Protein 7NEA (pdb70)

CATH classification: 3.30.470.10 (+1 more: 3.20.10.10)

InterPro domains:
  IPR001544 Aminotransferase class IV [PF01063] (37-269)
  IPR005785 Branched-chain amino acid aminotransferase I [TIGR01122] (11-308)
  IPR036038 Aminotransferase-like, PLP-dependent enzymes [SSF56752] (7-305)
  IPR043131 Branched-chain-amino-acid aminotransferase-like, N-terminal [G3DSA:3.30.470.10] (1-132)
  IPR043132 Branched-chain-amino-acid aminotransferase-like, C-terminal [G3DSA:3.20.10.10] (133-297)
  IPR050571 Class-IV Pyridoxal-Phosphate-Dependent Aminotransferase [PTHR42743] (13-294)

Foldseek 3Di:
DFQQWKFKQLDIDGPVPPDDDPVPCVLQQQLKFKFKWKWAAQLVQLKTWIFQLLVRLVLLVVLCVVSVADDRDDSVSSSVSVLVSVQVSLDRHM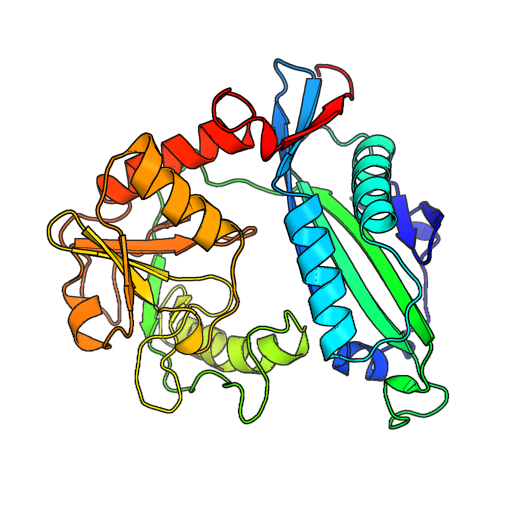KIKMKMKTWADPDSPDRNNRTHIIIMIDMDHDDDCLVPFDAWAEEEFPQAQDPPVGDQQQNRGPVSLVSLCNFCVVQVVVPTRFYWHQHPVQWTEATSAFWKWFADPQAIEGAACNSRHHPAPFVVVLVCCCCPVVVHHYYHHTHHVVVRLATLWMWTDHNRRHTHTHQGYPPRGNNQGGVHPSSNVSSVVSVCLNSVNDVVNCVRIDIRRHHND

Organism: Thermobaculum terrenum (strain ATCC BAA-798 / CCMEE 7001 / YNP1) (NCBI:txid525904)

Solvent-accessible surface area: 14382 Å² total; per-residue (Å²): 148,87,18,115,69,17,10,57,45,82,160,58,15,54,51,120,110,30,106,82,116,142,98,58,71,176,135,4,45,92,7,0,0,15,0,30,0,2,0,6,26,11,77,94,103,3,51,0,16,0,9,28,5,91,32,1,2,93,26,1,62,91,1,19,131,82,30,179,14,44,138,83,9,72,21,109,46,5,18,89,3,0,31,44,0,3,116,36,14,62,94,76,12,26,6,52,0,37,0,22,0,9,0,39,28,122,63,38,162,32,104,34,46,118,27,83,6,29,1,54,0,56,4,91,78,18,133,33,101,3,152,75,76,32,39,40,73,0,8,13,7,91,121,70,14,17,27,116,222,104,72,39,3,96,21,25,7,61,40,7,69,139,17,3,88,54,0,45,58,31,1,74,148,85,55,43,84,19,0,0,0,27,16,64,135,35,72,0,0,7,1,22,46,13,3,0,0,6,2,86,148,43,15,0,14,0,1,38,49,134,6,13,4,23,68,11,14,3,6,50,0,2,10,72,1,0,112,101,43,45,64,35,119,12,53,70,74,80,1,66,90,92,64,3,28,95,2,8,2,2,0,10,0,9,22,136,20,11,4,9,2,0,14,6,0,32,138,83,129,1,133,102,34,29,18,1,78,26,0,97,88,2,11,45,26,3,38,54,1,0,29,31,123,18,155,127,26,146,142,44,24,38,76,2,51,23,46,68,99

Secondary structure (DSSP, 8-state):
---SEEEETTEEEEGGG----TTSSTTGGGG-EE--EEEEEETTTTEEEEETHHHHHHHHHHHHHHHTPPS---HHHHHHHHHHHHHHHT--S-EEEEEEEEEE-SSTT--GGGSEEEEEEEEEE----TT----EEEEE-SSPPP-TTTS-TTS-BTTHHHHHHHHHHHHHHTT-SEEEEE-TTSBEEEESSSEEEEEETTEEEEE-GGGT----HHHHHHHHHHHHTT---EEEE--BHHHHHT-SEEEEEETTTEEEEEEEETTEEPTT-TT-HHHHHHHHHHHHHHTT--GGGGGGEEEEE----

Radius of gyration: 19.79 Å; Cα contacts (8 Å, |Δi|>4): 677; chains: 1; bounding box: 51×44×47 Å

B-factor: mean 33.73, std 10.08, range [12.3, 87.57]

Sequence (309 aa):
ENPKYLWWNHRIIPWEEATVHLTDYYWWASVTAVFEVISGYWNNAEGEMYIFRLEDHARRLEQSMQLIRMPKEFTVDEICQATIDLVRANDYRGDVFIMPLAYAVGNKAFSVVGDRTTEMFIYSRPAVSRLEEDFSLHACYSSWTRINERVLPPRIKALANYRNSQLASSEAAMNGYDTALFLNPEGKVAEGTGSCCVFFVRKGKLITPDITSGILESITRDTVIHLAREVLGLEVEERVVDRTETYLADEAFLCGTHAEITPIASIDRHEMKHGAPGPITRQLRDIYREVVYGRDFRYRNWLTPVGMGVR

Nearest PDB structures (foldseek):
  7nea-assembly1_A  TM=1.003E+00  e=5.645E-73  Thermobaculum terrenum ATCC BAA-798
  7neb-assembly1_A  TM=1.000E+00  e=7.219E-67  Thermobaculum terrenum ATCC BAA-798
  6gkr-assembly1_A  TM=9.939E-01  e=2.024E-65  Thermobaculum terrenum ATCC BAA-798
  6h65-assembly2_B  TM=9.307E-01  e=2.783E-39  Haliangium ochraceum DSM 14365
  7z79-assembly1_D  TM=8.837E-01  e=1.628E-23  Variovorax paradoxus B4

Structure (mmCIF, N/CA/C/O backbone):
data_7NEA
#
_entry.id   7NEA
#
_cell.length_a   146.497
_cell.length_b   146.497
_cell.length_c   143.776
_cell.angle_alpha   90.000
_cell.angle_beta   90.000
_cell.angle_gamma   120.000
#
_symmetry.space_group_name_H-M   'H 3 2'
#
loop_
_entity.id
_entity.type
_entity.pdbx_description
1 polymer 'Branched-chain-amino-acid aminotransferase'
2 non-polymer "PYRIDOXAL-5'-PHOSPHATE"
3 non-polymer 'CHLORIDE ION'
4 non-polymer GLYCEROL
5 non-polymer 'SODIUM ION'
6 water water
#
loop_
_atom_site.group_PDB
_atom_site.id
_atom_site.type_symbol
_atom_site.label_atom_id
_atom_site.label_alt_id
_atom_site.label_comp_id
_atom_site.label_asym_id
_atom_site.label_entity_id
_atom_site.label_seq_id
_atom_site.pdbx_PDB_ins_code
_atom_site.Cartn_x
_atom_site.Cartn_y
_atom_site.Cartn_z
_atom_site.occupancy
_atom_site.B_iso_or_equiv
_atom_site.auth_seq_id
_atom_site.auth_comp_id
_atom_site.auth_asym_id
_atom_site.auth_atom_id
_atom_site.pdbx_PDB_model_num
ATOM 1 N N . GLU A 1 5 ? 12.276 48.107 13.216 1.00 58.62 6 GLU A N 1
ATOM 2 C CA . GLU A 1 5 ? 12.411 47.462 11.864 1.00 61.08 6 GLU A CA 1
ATOM 3 C C . GLU A 1 5 ? 13.182 46.136 12.014 1.00 54.07 6 GLU A C 1
ATOM 4 O O . GLU A 1 5 ? 12.645 45.147 12.510 1.00 62.85 6 GLU A O 1
ATOM 6 N N . ASN A 1 6 ? 14.447 46.114 11.663 1.00 41.91 7 ASN A N 1
ATOM 7 C CA . ASN A 1 6 ? 15.227 44.867 11.769 1.00 38.86 7 ASN A CA 1
ATOM 8 C C . ASN A 1 6 ? 15.748 44.756 13.201 1.00 33.83 7 ASN A C 1
ATOM 9 O O . ASN A 1 6 ? 15.983 45.745 13.847 1.00 29.27 7 ASN A O 1
ATOM 14 N N . PRO A 1 7 ? 15.970 43.546 13.701 1.00 29.95 8 PRO A N 1
ATOM 15 C CA . PRO A 1 7 ? 16.760 43.377 14.921 1.00 29.85 8 PRO A CA 1
ATOM 16 C C . PRO A 1 7 ? 18.130 44.036 14.789 1.00 28.58 8 PRO A C 1
ATOM 17 O O . PRO A 1 7 ? 18.627 44.178 13.656 1.00 27.62 8 PRO A O 1
ATOM 21 N N . LYS A 1 8 ? 18.777 44.337 15.925 1.00 28.30 9 LYS A N 1
ATOM 22 C CA . LYS A 1 8 ? 20.142 44.901 15.923 1.00 27.97 9 LYS A CA 1
ATOM 23 C C . LYS A 1 8 ? 21.134 43.916 15.326 1.00 24.22 9 LYS A C 1
ATOM 24 O O . LYS A 1 8 ? 22.055 44.329 14.642 1.00 22.53 9 LYS A O 1
ATOM 30 N N . TYR A 1 9 ? 21.046 42.657 15.690 1.00 25.28 10 TYR A N 1
ATOM 31 C CA . TYR A 1 9 ? 22.117 41.692 15.403 1.00 24.97 10 TYR A CA 1
ATOM 32 C C . TYR A 1 9 ? 21.499 40.392 14.875 1.00 24.86 10 TYR A C 1
ATOM 33 O O . TYR A 1 9 ? 20.305 40.183 15.012 1.00 23.32 10 TYR A O 1
ATOM 42 N N . LEU A 1 10 ? 22.387 39.525 14.398 1.00 22.88 11 LEU A N 1
ATOM 43 C CA . LEU A 1 10 ? 22.092 38.096 14.255 1.00 23.33 11 LEU A CA 1
ATOM 44 C C . LEU A 1 10 ? 23.392 37.349 14.468 1.00 21.47 11 LEU A C 1
ATOM 45 O O . LEU A 1 10 ? 24.463 37.993 14.551 1.00 21.86 11 LEU A O 1
ATOM 50 N N . TRP A 1 11 ? 23.275 36.037 14.618 1.00 20.72 12 TRP A N 1
ATOM 51 C CA . TRP A 1 11 ? 24.424 35.121 14.773 1.00 21.99 12 TRP A CA 1
ATOM 52 C C . TRP A 1 11 ? 24.593 34.366 13.472 1.00 20.91 12 TRP A C 1
ATOM 53 O O . TRP A 1 11 ? 23.602 33.888 12.926 1.00 23.50 12 TRP A O 1
ATOM 64 N N . TRP A 1 12 ? 25.826 34.209 13.064 1.00 21.82 13 TRP A N 1
ATOM 65 C CA . TRP A 1 12 ? 26.163 33.547 11.807 1.00 22.62 13 TRP A CA 1
ATOM 66 C C . TRP A 1 12 ? 27.513 32.895 11.956 1.00 22.37 13 TRP A C 1
ATOM 67 O O . TRP A 1 12 ? 28.513 33.601 12.209 1.00 23.20 13 TRP A O 1
ATOM 78 N N . ASN A 1 13 ? 27.510 31.597 11.770 1.00 23.11 14 ASN A N 1
ATOM 79 C CA . ASN A 1 13 ? 28.785 30.833 11.689 1.00 24.88 14 ASN A CA 1
ATOM 80 C C . ASN A 1 13 ? 29.715 31.243 12.821 1.00 25.35 14 ASN A C 1
ATOM 81 O O . ASN A 1 13 ? 30.848 31.587 12.556 1.00 24.58 14 ASN A O 1
ATOM 86 N N . HIS A 1 14 ? 29.239 31.131 14.052 1.00 25.10 15 HIS A N 1
ATOM 87 C CA . HIS A 1 14 ? 30.027 31.236 15.294 1.00 25.94 15 HIS A CA 1
ATOM 88 C C . HIS A 1 14 ? 30.182 32.697 15.752 1.00 26.87 15 HIS A C 1
ATOM 89 O O . HIS A 1 14 ? 30.923 32.873 16.650 1.00 27.18 15 HIS A O 1
ATOM 96 N N . ARG A 1 15 ? 29.545 33.686 15.155 1.00 25.59 16 ARG A N 1
ATOM 97 C CA . ARG A 1 15 ? 29.806 35.109 15.476 1.00 28.96 16 ARG A CA 1
ATOM 98 C C . ARG A 1 15 ? 28.498 35.872 15.506 1.00 26.27 16 ARG A C 1
ATOM 99 O O . ARG A 1 15 ? 27.682 35.712 14.573 1.00 24.96 16 ARG A O 1
ATOM 107 N N . ILE A 1 16 ? 28.425 36.860 16.392 1.00 25.33 17 ILE A N 1
ATOM 108 C CA . ILE A 1 16 ? 27.321 37.857 16.327 1.00 25.41 17 ILE A CA 1
ATOM 109 C C . ILE A 1 16 ? 27.793 39.047 15.503 1.00 26.21 17 ILE A C 1
ATOM 110 O O . ILE A 1 16 ? 28.893 39.538 15.765 1.00 26.33 17 ILE A O 1
ATOM 115 N N . ILE A 1 17 ? 26.968 39.477 14.553 1.00 25.03 18 ILE A N 1
ATOM 116 C CA . ILE A 1 17 ? 27.265 40.646 13.677 1.00 25.83 18 ILE A CA 1
ATOM 117 C C . ILE A 1 17 ? 26.056 41.551 13.608 1.00 22.80 18 ILE A C 1
ATOM 118 O O . ILE A 1 17 ? 24.960 41.121 13.769 1.00 24.96 18 ILE A O 1
ATOM 123 N N . PRO A 1 18 ? 26.244 42.839 13.310 1.00 23.81 19 PRO A N 1
ATOM 124 C CA . PRO A 1 18 ? 25.140 43.728 13.039 1.00 25.26 19 PRO A CA 1
ATOM 125 C C . PRO A 1 18 ? 24.330 43.237 11.826 1.00 25.45 19 PRO A C 1
ATOM 126 O O . PRO A 1 18 ? 24.873 42.664 10.920 1.00 24.68 19 PRO A O 1
ATOM 130 N N . TRP A 1 19 ? 23.037 43.365 11.942 1.00 25.97 20 TRP A N 1
ATOM 131 C CA . TRP A 1 19 ? 22.086 42.836 10.959 1.00 27.16 20 TRP A CA 1
ATOM 132 C C . TRP A 1 19 ? 22.540 43.188 9.544 1.00 28.45 20 TRP A C 1
ATOM 133 O O . TRP A 1 19 ? 22.525 42.324 8.710 1.00 27.96 20 TRP A O 1
ATOM 144 N N . GLU A 1 20 ? 22.835 44.464 9.292 1.00 28.12 21 GLU A N 1
ATOM 145 C CA . GLU A 1 20 ? 23.062 45.024 7.941 1.00 30.28 21 GLU A CA 1
ATOM 146 C C . GLU A 1 20 ? 24.395 44.489 7.438 1.00 31.00 21 GLU A C 1
ATOM 147 O O . GLU A 1 20 ? 24.559 44.467 6.241 1.00 31.24 21 GLU A O 1
ATOM 158 N N . GLU A 1 21 ? 25.176 43.769 8.243 1.00 27.02 22 GLU A N 1
ATOM 159 C CA . GLU A 1 21 ? 26.405 43.173 7.696 1.00 30.48 22 GLU A CA 1
ATOM 160 C C . GLU A 1 21 ? 26.146 41.777 7.102 1.00 30.35 22 GLU A C 1
ATOM 161 O O . GLU A 1 21 ? 27.068 41.200 6.536 1.00 30.15 22 GLU A O 1
ATOM 167 N N . ALA A 1 22 ? 24.996 41.172 7.326 1.00 26.98 23 ALA A N 1
ATOM 168 C CA . ALA A 1 22 ? 24.806 39.779 6.877 1.00 26.22 23 ALA A CA 1
ATOM 169 C C . ALA A 1 22 ? 24.248 39.800 5.432 1.00 26.68 23 ALA A C 1
ATOM 170 O O . ALA A 1 22 ? 23.127 39.429 5.263 1.00 28.44 23 ALA A O 1
ATOM 172 N N . THR A 1 23 ? 24.943 40.408 4.487 1.00 27.40 24 THR A N 1
ATOM 173 C CA . THR A 1 23 ? 24.490 40.506 3.078 1.00 28.46 24 THR A CA 1
ATOM 174 C C . THR A 1 23 ? 25.135 39.401 2.245 1.00 29.43 24 THR A C 1
ATOM 175 O O . THR A 1 23 ? 26.226 38.912 2.583 1.00 30.57 24 THR A O 1
ATOM 179 N N . VAL A 1 24 ? 24.365 38.796 1.340 1.00 25.59 25 VAL A N 1
ATOM 180 C CA . VAL A 1 24 ? 24.843 37.655 0.519 1.00 24.92 25 VAL A CA 1
ATOM 181 C C . VAL A 1 24 ? 24.391 37.913 -0.921 1.00 24.66 25 VAL A C 1
ATOM 182 O O . VAL A 1 24 ? 23.650 38.880 -1.162 1.00 22.38 25 VAL A O 1
ATOM 186 N N . HIS A 1 25 ? 24.895 37.121 -1.851 1.00 23.62 26 HIS A N 1
ATOM 187 C CA . HIS A 1 25 ? 24.472 37.208 -3.258 1.00 23.38 26 HIS A CA 1
ATOM 188 C C . HIS A 1 25 ? 23.103 36.561 -3.357 1.00 22.91 26 HIS A C 1
ATOM 189 O O . HIS A 1 25 ? 22.887 35.495 -2.744 1.00 23.26 26 HIS A O 1
ATOM 196 N N . LEU A 1 26 ? 22.244 37.085 -4.242 1.00 23.06 27 LEU A N 1
ATOM 197 C CA . LEU A 1 26 ? 20.948 36.458 -4.611 1.00 22.59 27 LEU A CA 1
ATOM 198 C C . LEU A 1 26 ? 21.122 34.975 -4.942 1.00 22.55 27 LEU A C 1
ATOM 199 O O . LEU A 1 26 ? 20.267 34.198 -4.546 1.00 22.62 27 LEU A O 1
ATOM 204 N N . THR A 1 27 ? 22.188 34.578 -5.601 1.00 23.03 28 THR A N 1
ATOM 205 C CA . THR A 1 27 ? 22.361 33.204 -6.106 1.00 24.65 28 THR A CA 1
ATOM 206 C C . THR A 1 27 ? 22.952 32.277 -5.031 1.00 25.35 28 THR A C 1
ATOM 207 O O . THR A 1 27 ? 22.934 31.095 -5.245 1.00 25.57 28 THR A O 1
ATOM 211 N N . ASP A 1 28 ? 23.315 32.792 -3.887 1.00 25.77 29 ASP A N 1
ATOM 212 C CA . ASP A 1 28 ? 23.995 31.975 -2.851 1.00 25.59 29 ASP A CA 1
ATOM 213 C C A ASP A 1 28 ? 22.851 31.133 -2.184 0.50 23.40 29 ASP A C 1
ATOM 214 C C B ASP A 1 28 ? 23.363 30.680 -2.388 0.50 27.88 29 ASP A C 1
ATOM 215 O O A ASP A 1 28 ? 21.733 31.757 -1.872 0.50 19.52 29 ASP A O 1
ATOM 216 O O B ASP A 1 28 ? 24.139 29.688 -2.443 0.50 31.22 29 ASP A O 1
ATOM 221 N N A TYR A 1 29 ? 23.036 29.817 -1.998 0.50 22.63 30 TYR A N 1
ATOM 222 N N B TYR A 1 29 ? 22.175 30.641 -1.844 0.50 26.62 30 TYR A N 1
ATOM 223 C CA A TYR A 1 29 ? 22.389 28.936 -0.995 0.50 23.59 30 TYR A CA 1
ATOM 224 C CA B TYR A 1 29 ? 21.926 29.559 -0.874 0.50 27.65 30 TYR A CA 1
ATOM 225 C C A TYR A 1 29 ? 21.064 28.306 -1.460 0.50 25.38 30 TYR A C 1
ATOM 226 C C B TYR A 1 29 ? 20.740 28.730 -1.313 0.50 26.77 30 TYR A C 1
ATOM 227 O O A TYR A 1 29 ? 20.572 27.401 -0.735 0.50 24.24 30 TYR A O 1
ATOM 228 O O B TYR A 1 29 ? 20.063 28.175 -0.418 0.50 24.41 30 TYR A O 1
ATOM 245 N N . TRP A 1 30 ? 20.510 28.674 -2.641 1.00 26.24 31 TRP A N 1
ATOM 246 C CA . TRP A 1 30 ? 19.289 27.998 -3.152 1.00 25.93 31 TRP A CA 1
ATOM 247 C C . TRP A 1 30 ? 19.470 26.480 -3.119 1.00 26.93 31 TRP A C 1
ATOM 248 O O . TRP A 1 30 ? 18.568 25.843 -2.556 1.00 27.70 31 TRP A O 1
ATOM 259 N N . TRP A 1 31 ? 20.569 25.922 -3.613 1.00 27.56 32 TRP A N 1
ATOM 260 C CA . TRP A 1 31 ? 20.816 24.465 -3.534 1.00 30.52 32 TRP A CA 1
ATOM 261 C C . TRP A 1 31 ? 20.994 24.090 -2.060 1.00 29.38 32 TRP A C 1
ATOM 262 O O . TRP A 1 31 ? 20.473 23.068 -1.704 1.00 27.20 32 TRP A O 1
ATOM 273 N N . ALA A 1 32 ? 21.641 24.915 -1.236 1.00 25.79 33 ALA A N 1
ATOM 274 C CA . ALA A 1 32 ? 21.828 24.593 0.207 1.00 28.00 33 ALA A CA 1
ATOM 275 C C . ALA A 1 32 ? 20.480 24.491 0.921 1.00 27.62 33 ALA A C 1
ATOM 276 O O . ALA A 1 32 ? 20.354 23.749 1.961 1.00 26.74 33 ALA A O 1
ATOM 278 N N . SER A 1 33 ? 19.476 25.239 0.466 1.00 24.59 34 SER A N 1
ATOM 279 C CA . SER A 1 33 ? 18.170 25.229 1.133 1.00 23.84 34 SER A CA 1
ATOM 280 C C . SER A 1 33 ? 17.534 23.840 1.058 1.00 22.67 34 SER A C 1
ATOM 281 O O . SER A 1 33 ? 16.704 23.599 1.902 1.00 23.65 34 SER A O 1
ATOM 284 N N . VAL A 1 34 ? 17.812 23.033 0.055 1.00 22.87 35 VAL A N 1
ATOM 285 C CA . VAL A 1 34 ? 17.266 21.643 -0.023 1.00 24.61 35 VAL A CA 1
ATOM 286 C C . VAL A 1 34 ? 17.683 20.852 1.253 1.00 26.13 35 VAL A C 1
ATOM 287 O O . VAL A 1 34 ? 16.920 20.020 1.670 1.00 30.48 35 VAL A O 1
ATOM 291 N N . THR A 1 35 ? 18.848 21.152 1.844 1.00 25.33 36 THR A N 1
ATOM 292 C CA . THR A 1 35 ? 19.454 20.445 3.006 1.00 26.78 36 THR A CA 1
ATOM 293 C C . THR A 1 35 ? 18.930 21.032 4.297 1.00 26.07 36 THR A C 1
ATOM 294 O O . THR A 1 35 ? 19.199 20.414 5.351 1.00 26.49 36 THR A O 1
ATOM 298 N N . ALA A 1 36 ? 18.319 22.216 4.256 1.00 23.09 37 ALA A N 1
ATOM 299 C CA . ALA A 1 36 ? 18.257 23.085 5.458 1.00 22.49 37 ALA A CA 1
ATOM 300 C C . ALA A 1 36 ? 17.308 22.490 6.486 1.00 22.57 37 ALA A C 1
ATOM 301 O O . ALA A 1 36 ? 16.219 21.997 6.115 1.00 22.37 37 ALA A O 1
ATOM 303 N N . VAL A 1 37 ? 17.660 22.614 7.758 1.00 22.58 38 VAL A N 1
ATOM 304 C CA . VAL A 1 37 ? 16.823 22.244 8.904 1.00 20.80 38 VAL A CA 1
ATOM 305 C C . VAL A 1 37 ? 16.781 23.412 9.871 1.00 22.06 38 VAL A C 1
ATOM 306 O O . VAL A 1 37 ? 17.718 24.300 9.860 1.00 21.81 38 VAL A O 1
ATOM 310 N N . PHE A 1 38 ? 15.764 23.486 10.717 1.00 20.22 39 PHE A N 1
ATOM 311 C CA . PHE A 1 38 ? 15.575 24.700 11.534 1.00 21.82 39 PHE A CA 1
ATOM 312 C C . PHE A 1 38 ? 14.903 24.296 12.844 1.00 21.99 39 PHE A C 1
ATOM 313 O O . PHE A 1 38 ? 14.377 23.194 12.968 1.00 23.13 39 PHE A O 1
ATOM 321 N N . GLU A 1 39 ? 14.839 25.234 13.781 1.00 22.47 40 GLU A N 1
ATOM 322 C CA . GLU A 1 39 ? 14.053 25.179 15.003 1.00 23.16 40 GLU A CA 1
ATOM 323 C C . GLU A 1 39 ? 13.308 26.498 15.078 1.00 24.12 40 GLU A C 1
ATOM 324 O O . GLU A 1 39 ? 13.793 27.533 14.577 1.00 24.20 40 GLU A O 1
ATOM 330 N N . VAL A 1 40 ? 12.212 26.491 15.797 1.00 22.78 41 VAL A N 1
ATOM 331 C CA . VAL A 1 40 ? 11.540 27.738 16.240 1.00 24.68 41 VAL A CA 1
ATOM 332 C C . VAL A 1 40 ? 11.501 27.651 17.774 1.00 23.30 41 VAL A C 1
ATOM 333 O O . VAL A 1 40 ? 11.013 26.610 18.349 1.00 24.11 41 VAL A O 1
ATOM 337 N N . ILE A 1 41 ? 12.083 28.632 18.416 1.00 23.00 42 ILE A N 1
ATOM 338 C CA . ILE A 1 41 ? 12.251 28.645 19.900 1.00 22.95 42 ILE A CA 1
ATOM 339 C C . ILE A 1 41 ? 11.576 29.916 20.374 1.00 24.18 42 ILE A C 1
ATOM 340 O O . ILE A 1 41 ? 11.714 30.963 19.716 1.00 24.50 42 ILE A O 1
ATOM 345 N N . SER A 1 42 ? 10.836 29.817 21.459 1.00 24.48 43 SER A N 1
ATOM 346 C CA . SER A 1 42 ? 10.093 30.963 22.017 1.00 25.95 43 SER A CA 1
ATOM 347 C C . SER A 1 42 ? 10.871 31.570 23.178 1.00 26.72 43 SER A C 1
ATOM 348 O O . SER A 1 42 ? 11.362 30.799 24.021 1.00 25.42 43 SER A O 1
ATOM 351 N N . GLY A 1 43 ? 10.862 32.891 23.215 1.00 26.22 44 GLY A N 1
ATOM 352 C CA . GLY A 1 43 ? 11.222 33.691 24.376 1.00 25.85 44 GLY A CA 1
ATOM 353 C C . GLY A 1 43 ? 10.014 34.451 24.848 1.00 25.53 44 GLY A C 1
ATOM 354 O O . GLY A 1 43 ? 9.341 35.109 24.053 1.00 26.74 44 GLY A O 1
ATOM 355 N N . TYR A 1 44 ? 9.748 34.362 26.116 1.00 27.82 45 TYR A N 1
ATOM 356 C CA . TYR A 1 44 ? 8.602 35.045 26.745 1.00 28.55 45 TYR A CA 1
ATOM 357 C C . TYR A 1 44 ? 9.191 35.996 27.791 1.00 28.85 45 TYR A C 1
ATOM 358 O O . TYR A 1 44 ? 10.002 35.592 28.703 1.00 30.04 45 TYR A O 1
ATOM 367 N N . TRP A 1 45 ? 8.745 37.238 27.686 1.00 29.40 46 TRP A N 1
ATOM 368 C CA . TRP A 1 45 ? 9.206 38.407 28.442 1.00 30.44 46 TRP A CA 1
ATOM 369 C C . TRP A 1 45 ? 8.344 38.562 29.696 1.00 34.11 46 TRP A C 1
ATOM 370 O O . TRP A 1 45 ? 7.153 38.651 29.541 1.00 34.95 46 TRP A O 1
ATOM 381 N N . ASN A 1 46 ? 8.964 38.550 30.867 1.00 35.14 47 ASN A N 1
ATOM 382 C CA . ASN A 1 46 ? 8.280 38.769 32.157 1.00 36.66 47 ASN A CA 1
ATOM 383 C C . ASN A 1 46 ? 8.761 40.137 32.658 1.00 36.89 47 ASN A C 1
ATOM 384 O O . ASN A 1 46 ? 9.915 40.262 33.089 1.00 35.87 47 ASN A O 1
ATOM 389 N N . ASN A 1 47 ? 7.966 41.162 32.438 1.00 36.90 48 ASN A N 1
ATOM 390 C CA . ASN A 1 47 ? 8.333 42.556 32.758 1.00 41.57 48 ASN A CA 1
ATOM 391 C C . ASN A 1 47 ? 8.448 42.754 34.260 1.00 43.24 48 ASN A C 1
ATOM 392 O O . ASN A 1 47 ? 9.200 43.653 34.645 1.00 45.02 48 ASN A O 1
ATOM 397 N N . ALA A 1 48 ? 7.737 41.961 35.066 1.00 44.14 49 ALA A N 1
ATOM 398 C CA . ALA A 1 48 ? 7.791 42.069 36.532 1.00 46.82 49 ALA A CA 1
ATOM 399 C 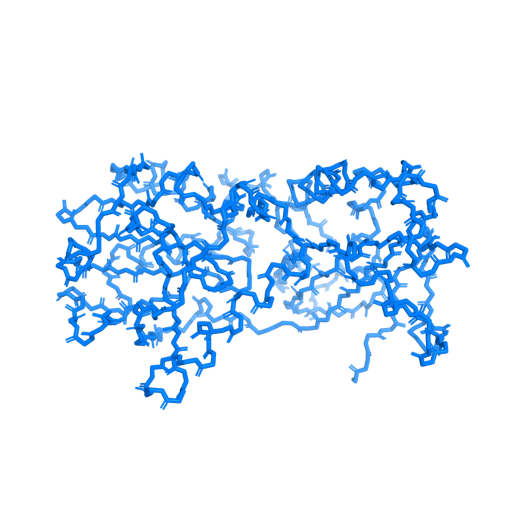C . ALA A 1 48 ? 9.181 41.594 36.958 1.00 48.54 49 ALA A C 1
ATOM 400 O O . ALA A 1 48 ? 9.686 42.123 37.912 1.00 45.51 49 ALA A O 1
ATOM 402 N N . GLU A 1 49 ? 9.833 40.687 36.220 1.00 42.18 50 GLU A N 1
ATOM 403 C CA . GLU A 1 49 ? 11.136 40.169 36.688 1.00 42.45 50 GLU A CA 1
ATOM 404 C C . GLU A 1 49 ? 12.254 40.854 35.896 1.00 41.83 50 GLU A C 1
ATOM 405 O O . GLU A 1 49 ? 13.365 40.598 36.256 1.00 41.52 50 GLU A O 1
ATOM 411 N N . GLY A 1 50 ? 11.964 41.512 34.761 1.00 40.80 51 GLY A N 1
ATOM 412 C CA . GLY A 1 50 ? 12.998 41.986 33.817 1.00 38.60 51 GLY A CA 1
ATOM 413 C C . GLY A 1 50 ? 13.777 40.822 33.181 1.00 35.15 51 GLY A C 1
ATOM 414 O O . GLY A 1 50 ? 15.008 40.935 33.006 1.00 32.31 51 GLY A O 1
ATOM 415 N N . GLU A 1 51 ? 13.117 39.701 32.915 1.00 33.34 52 GLU A N 1
ATOM 416 C CA . GLU A 1 51 ? 13.799 38.493 32.376 1.00 33.00 52 GLU A CA 1
ATOM 417 C C . GLU A 1 51 ? 13.022 37.972 31.181 1.00 31.81 52 GLU A C 1
ATOM 418 O O . GLU A 1 51 ? 11.725 37.985 31.196 1.00 31.93 52 GLU A O 1
ATOM 424 N N . MET A 1 52 ? 13.769 37.542 30.174 1.00 29.60 53 MET A N 1
ATOM 425 C CA . MET A 1 52 ? 13.229 36.748 29.090 1.00 28.23 53 MET A CA 1
ATOM 426 C C . MET A 1 52 ? 13.331 35.302 29.544 1.00 28.23 53 MET A C 1
ATOM 427 O O . MET A 1 52 ? 14.409 34.952 30.037 1.00 28.71 53 MET A O 1
ATOM 432 N N . TYR A 1 53 ? 12.300 34.487 29.344 1.00 26.95 54 TYR A N 1
ATOM 433 C CA . TYR A 1 53 ? 12.385 33.018 29.564 1.00 27.43 54 TYR A CA 1
ATOM 434 C C . TYR A 1 53 ? 12.377 32.334 28.194 1.00 28.27 54 TYR A C 1
ATOM 435 O O . TYR A 1 53 ? 11.344 32.366 27.530 1.00 28.00 54 TYR A O 1
ATOM 444 N N . ILE A 1 54 ? 13.474 31.643 27.864 1.00 26.20 55 ILE A N 1
ATOM 445 C CA . ILE A 1 54 ? 13.586 30.849 26.609 1.00 25.47 55 ILE A CA 1
ATOM 446 C C . ILE A 1 54 ? 13.156 29.425 26.921 1.00 24.84 55 ILE A C 1
ATOM 447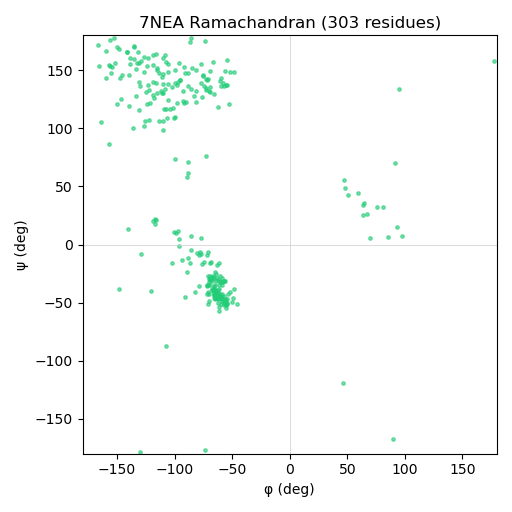 O O . ILE A 1 54 ? 13.586 28.826 27.941 1.00 25.18 55 ILE A O 1
ATOM 452 N N . PHE A 1 55 ? 12.169 28.946 26.183 1.00 24.92 56 PHE A N 1
ATOM 453 C CA . PHE A 1 55 ? 11.462 27.707 26.568 1.00 24.52 56 PHE A CA 1
ATOM 454 C C . PHE A 1 55 ? 12.137 26.486 25.958 1.00 23.92 56 PHE A C 1
ATOM 455 O O . PHE A 1 55 ? 12.207 26.330 24.696 1.00 22.55 56 PHE A O 1
ATOM 463 N N . ARG A 1 56 ? 12.533 25.561 26.832 1.00 24.12 57 ARG A N 1
ATOM 464 C CA . ARG A 1 56 ? 13.122 24.236 26.481 1.00 24.96 57 ARG A CA 1
ATOM 465 C C . ARG A 1 56 ? 14.218 24.424 25.448 1.00 26.51 57 ARG A C 1
ATOM 466 O O . ARG A 1 56 ? 14.291 23.633 24.421 1.00 24.05 57 ARG A O 1
ATOM 474 N N . LEU A 1 57 ? 15.119 25.394 25.733 1.00 26.39 58 LEU A N 1
ATOM 475 C CA . LEU A 1 57 ? 16.218 25.747 24.812 1.00 25.12 58 LEU A CA 1
ATOM 476 C C . LEU A 1 57 ? 17.073 24.512 24.469 1.00 26.01 58 LEU A C 1
ATOM 477 O O . LEU A 1 57 ? 17.329 24.278 23.275 1.00 21.97 58 LEU A O 1
ATOM 482 N N . GLU A 1 58 ? 17.542 23.758 25.464 1.00 25.02 59 GLU A N 1
ATOM 483 C CA . GLU A 1 58 ? 18.440 22.619 25.199 1.00 25.93 59 GLU A CA 1
ATOM 484 C C . GLU A 1 58 ? 17.719 21.525 24.407 1.00 25.78 59 GLU A C 1
ATOM 485 O O . GLU A 1 58 ? 18.359 20.932 23.550 1.00 25.69 59 GLU A O 1
ATOM 491 N N . ASP A 1 59 ? 16.431 21.287 24.644 1.00 23.72 60 ASP A N 1
ATOM 492 C CA . ASP A 1 59 ? 15.650 20.275 23.898 1.00 23.96 60 ASP A CA 1
ATOM 493 C C . ASP A 1 59 ? 15.611 20.695 22.433 1.00 23.10 60 ASP A C 1
ATOM 494 O O . ASP A 1 59 ? 15.861 19.865 21.590 1.00 22.69 60 ASP A O 1
ATOM 499 N N . HIS A 1 60 ? 15.360 21.972 22.161 1.00 22.34 61 HIS A N 1
ATOM 500 C CA . HIS A 1 60 ? 15.349 22.475 20.772 1.00 21.40 61 HIS A CA 1
ATOM 501 C C . HIS A 1 60 ? 16.733 22.354 20.141 1.00 22.41 61 HIS A C 1
ATOM 502 O O . HIS A 1 60 ? 16.814 21.966 18.975 1.00 22.13 61 HIS A O 1
ATOM 509 N N . ALA A 1 61 ? 17.778 22.753 20.832 1.00 22.38 62 ALA A N 1
ATOM 510 C CA . ALA A 1 61 ? 19.161 22.641 20.321 1.00 22.78 62 ALA A CA 1
ATOM 511 C C . ALA A 1 61 ? 19.552 21.172 20.085 1.00 23.70 62 ALA A C 1
ATOM 512 O O . ALA A 1 61 ? 20.214 20.922 19.068 1.00 21.71 62 ALA A O 1
ATOM 514 N N . ARG A 1 62 ? 19.150 20.234 20.947 1.00 24.86 63 ARG A N 1
ATOM 515 C CA . ARG A 1 62 ? 19.426 18.787 20.717 1.00 26.34 63 ARG A CA 1
ATOM 516 C C . ARG A 1 62 ? 18.624 18.284 19.501 1.00 24.79 63 ARG A C 1
ATOM 517 O O . ARG A 1 62 ? 19.182 17.537 18.676 1.00 22.67 63 ARG A O 1
ATOM 532 N N . ARG A 1 63 ? 17.390 18.725 19.323 1.00 23.72 64 ARG A N 1
ATOM 533 C CA . ARG A 1 63 ? 16.623 18.278 18.140 1.00 24.29 64 ARG A CA 1
ATOM 534 C C . ARG A 1 63 ? 17.301 18.789 16.886 1.00 23.07 64 ARG A C 1
ATOM 535 O O . ARG A 1 63 ? 17.366 18.052 15.910 1.00 24.56 64 ARG A O 1
ATOM 543 N N . LEU A 1 64 ? 17.785 20.032 16.890 1.00 23.27 65 LEU A N 1
ATOM 544 C CA . LEU A 1 64 ? 18.482 20.611 15.718 1.00 22.74 65 LEU A CA 1
ATOM 545 C C . LEU A 1 64 ? 19.733 19.789 15.423 1.00 22.80 65 LEU A C 1
ATOM 546 O O . LEU A 1 64 ? 19.979 19.397 14.266 1.00 20.59 65 LEU A O 1
ATOM 551 N N . GLU A 1 65 ? 20.485 19.436 16.449 1.00 23.71 66 GLU A N 1
ATOM 552 C CA . GLU A 1 65 ? 21.702 18.614 16.236 1.00 26.51 66 GLU A CA 1
ATOM 553 C C . GLU A 1 65 ? 21.294 17.249 15.632 1.00 24.81 66 GLU A C 1
ATOM 554 O O . GLU A 1 65 ? 22.026 16.750 14.794 1.00 27.40 66 GLU A O 1
ATOM 560 N N . GLN A 1 66 ? 20.223 16.626 16.094 1.00 26.20 67 GLN A N 1
ATOM 561 C CA . GLN A 1 66 ? 19.703 15.347 15.519 1.00 26.29 67 GLN A CA 1
ATOM 562 C C . GLN A 1 66 ? 19.278 15.567 14.063 1.00 26.16 67 GLN A C 1
ATOM 563 O O . GLN A 1 66 ? 19.618 14.737 13.262 1.00 25.03 67 GLN A O 1
ATOM 569 N N . SER A 1 67 ? 18.539 16.630 13.771 1.00 24.04 68 SER A N 1
ATOM 570 C CA . SER A 1 67 ? 18.065 16.888 12.394 1.00 25.12 68 SER A CA 1
ATOM 571 C C . SER A 1 67 ? 19.314 16.999 11.493 1.00 25.02 68 SER A C 1
ATOM 572 O O . SER A 1 67 ? 19.368 16.443 10.357 1.00 22.69 68 SER A O 1
ATOM 575 N N . MET A 1 68 ? 20.328 17.693 11.989 1.00 24.25 69 MET A N 1
ATOM 576 C CA . MET A 1 68 ? 21.577 17.919 11.236 1.00 24.94 69 MET A CA 1
ATOM 577 C C . MET A 1 68 ? 22.287 16.586 11.018 1.00 24.58 69 MET A C 1
ATOM 578 O O . MET A 1 68 ? 22.887 16.348 9.907 1.00 24.54 69 MET A O 1
ATOM 583 N N . GLN A 1 69 ? 22.352 15.782 12.048 1.00 25.07 70 GLN A N 1
ATOM 584 C CA . GLN A 1 69 ? 22.921 14.435 11.892 1.00 25.70 70 GLN A CA 1
ATOM 585 C C . GLN A 1 69 ? 22.185 13.604 10.818 1.00 25.51 70 GLN A C 1
ATOM 586 O O . GLN A 1 69 ? 22.879 12.945 10.028 1.00 27.74 70 GLN A O 1
ATOM 592 N N . LEU A 1 70 ? 20.865 13.606 10.782 1.00 24.28 71 LEU A N 1
ATOM 593 C CA . LEU A 1 70 ? 20.071 12.795 9.818 1.00 26.24 71 LEU A CA 1
ATOM 594 C C . LEU A 1 70 ? 20.207 13.342 8.388 1.00 27.96 71 LEU A C 1
ATOM 595 O O . LEU A 1 70 ? 20.219 12.502 7.472 1.00 27.62 71 LEU A O 1
ATOM 600 N N . ILE A 1 71 ? 20.368 14.672 8.208 1.00 27.96 72 ILE A N 1
ATOM 601 C CA . ILE A 1 71 ? 20.705 15.314 6.908 1.00 25.89 72 ILE A CA 1
ATOM 602 C C . ILE A 1 71 ? 22.096 14.832 6.485 1.00 26.77 72 ILE A C 1
ATOM 603 O O . ILE A 1 71 ? 22.373 14.868 5.275 1.00 30.12 72 ILE A O 1
ATOM 608 N N . ARG A 1 72 ? 22.977 14.551 7.449 1.00 25.21 73 ARG A N 1
ATOM 609 C CA . ARG A 1 72 ? 24.398 14.184 7.345 1.00 26.92 73 ARG A CA 1
ATOM 610 C C . ARG A 1 72 ? 25.280 15.398 7.160 1.00 28.04 73 ARG A C 1
ATOM 611 O O . ARG A 1 72 ? 26.393 15.242 6.555 1.00 26.73 73 ARG A O 1
ATOM 619 N N . MET A 1 73 ? 24.885 16.527 7.737 1.00 25.42 74 MET A N 1
ATOM 620 C CA . MET A 1 73 ? 25.756 17.714 7.738 1.00 26.76 74 MET A CA 1
ATOM 621 C C . MET A 1 73 ? 27.002 17.435 8.571 1.00 26.65 74 MET A C 1
ATOM 622 O O . MET A 1 73 ? 26.937 16.954 9.716 1.00 25.76 74 MET A O 1
ATOM 627 N N . PRO A 1 74 ? 28.210 17.703 8.034 1.00 27.72 75 PRO A N 1
ATOM 628 C CA . PRO A 1 74 ? 29.403 17.569 8.859 1.00 29.31 75 PRO A CA 1
ATOM 629 C C . PRO A 1 74 ? 29.331 18.314 10.183 1.00 29.53 75 PRO A C 1
ATOM 630 O O . PRO A 1 74 ? 28.809 19.417 10.278 1.00 26.90 75 PRO A O 1
ATOM 634 N N . LYS A 1 75 ? 30.006 17.745 11.163 1.00 30.89 76 LYS A N 1
ATOM 635 C CA . LYS A 1 75 ? 29.970 18.329 12.493 1.00 32.55 76 LYS A CA 1
ATOM 636 C C . LYS A 1 75 ? 30.726 19.656 12.491 1.00 33.95 76 LYS A C 1
ATOM 637 O O . LYS A 1 75 ? 31.823 19.704 12.001 1.00 31.89 76 LYS A O 1
ATOM 643 N N . GLU A 1 76 ? 30.125 20.710 13.044 1.00 30.94 77 GLU A N 1
ATOM 644 C CA . GLU A 1 76 ? 30.716 22.074 13.003 1.00 30.58 77 GLU A CA 1
ATOM 645 C C . GLU A 1 76 ? 30.308 22.841 14.266 1.00 29.01 77 GLU A C 1
ATOM 646 O O . GLU A 1 76 ? 31.094 23.713 14.703 1.00 28.07 77 GLU A O 1
ATOM 652 N N . PHE A 1 77 ? 29.054 22.668 14.733 1.00 25.40 78 PHE A N 1
ATOM 653 C CA . PHE A 1 77 ? 28.482 23.397 15.900 1.00 26.49 78 PHE A CA 1
ATOM 654 C C . PHE A 1 77 ? 28.162 22.400 17.018 1.00 32.30 78 PHE A C 1
ATOM 655 O O . PHE A 1 77 ? 28.064 21.190 16.720 1.00 34.86 78 PHE A O 1
ATOM 663 N N . THR A 1 78 ? 27.957 22.874 18.243 1.00 28.25 79 THR A N 1
ATOM 664 C CA . THR A 1 78 ? 27.550 22.045 19.366 1.00 27.34 79 THR A CA 1
ATOM 665 C C . THR A 1 78 ? 26.206 22.507 19.890 1.00 26.62 79 THR A C 1
ATOM 666 O O . THR A 1 78 ? 25.868 23.710 19.761 1.00 25.27 79 THR A O 1
ATOM 670 N N . VAL A 1 79 ? 25.580 21.639 20.665 1.00 25.37 80 VAL A N 1
ATOM 671 C CA . VAL A 1 79 ? 24.357 21.947 21.436 1.00 26.62 80 VAL A CA 1
ATOM 672 C C . VAL A 1 79 ? 24.622 23.151 22.353 1.00 28.36 80 VAL A C 1
ATOM 673 O O . VAL A 1 79 ? 23.852 24.114 22.299 1.00 25.94 80 VAL A O 1
ATOM 677 N N . ASP A 1 80 ? 25.703 23.151 23.089 1.00 27.80 81 ASP A N 1
ATOM 678 C CA . ASP A 1 80 ? 25.984 24.263 24.028 1.00 27.34 81 ASP A CA 1
ATOM 679 C C . ASP A 1 80 ? 26.198 25.552 23.257 1.00 26.58 81 ASP A C 1
ATOM 680 O O . ASP A 1 80 ? 25.739 26.600 23.714 1.00 24.95 81 ASP A O 1
ATOM 689 N N . GLU A 1 81 ? 26.866 25.519 22.104 1.00 25.89 82 GLU A N 1
ATOM 690 C CA . GLU A 1 81 ? 27.097 26.747 21.325 1.00 25.70 82 GLU A CA 1
ATOM 691 C C . GLU A 1 81 ? 25.756 27.346 20.846 1.00 24.37 82 GLU A C 1
ATOM 692 O O . GLU A 1 81 ? 25.642 28.564 20.840 1.00 23.39 82 GLU A O 1
ATOM 698 N N . ILE A 1 82 ? 24.835 26.531 20.366 1.00 23.27 83 ILE A N 1
ATOM 699 C CA . ILE A 1 82 ? 23.498 26.970 19.862 1.00 22.99 83 ILE A CA 1
ATOM 700 C C . ILE A 1 82 ? 22.712 27.518 21.042 1.00 23.95 83 ILE A C 1
ATOM 701 O O . ILE A 1 82 ? 22.134 28.609 20.883 1.00 23.32 83 ILE A O 1
ATOM 706 N N . CYS A 1 83 ? 22.731 26.872 22.210 1.00 22.22 84 CYS A N 1
ATOM 707 C CA . CYS A 1 83 ? 22.054 27.418 23.413 1.00 23.60 84 CYS A CA 1
ATOM 708 C C . CYS A 1 83 ? 22.654 28.785 23.766 1.00 23.58 84 CYS A C 1
ATOM 709 O O . CYS A 1 83 ? 21.911 29.719 24.012 1.00 21.38 84 CYS A O 1
ATOM 712 N N . GLN A 1 84 ? 23.975 28.903 23.786 1.00 23.52 85 GLN A N 1
ATOM 713 C CA . GLN A 1 84 ? 24.676 30.161 24.193 1.00 25.03 85 GLN A CA 1
ATOM 714 C C . GLN A 1 84 ? 24.457 31.299 23.187 1.00 23.88 85 GLN A C 1
ATOM 715 O O . GLN A 1 84 ? 24.249 32.454 23.606 1.00 22.42 85 GLN A O 1
ATOM 721 N N . ALA A 1 85 ? 24.436 30.972 21.908 1.00 24.13 86 ALA A N 1
ATOM 722 C CA . ALA A 1 85 ? 24.243 31.931 20.827 1.00 24.64 86 ALA A CA 1
ATOM 723 C C . ALA A 1 85 ? 22.831 32.502 20.967 1.00 23.03 86 ALA A C 1
ATOM 724 O O . ALA A 1 85 ? 22.672 33.711 20.785 1.00 23.09 86 ALA A O 1
ATOM 726 N N . THR A 1 86 ? 21.861 31.667 21.312 1.00 23.41 87 THR A N 1
ATOM 727 C CA . THR A 1 86 ? 20.458 32.098 21.501 1.00 23.30 87 THR A CA 1
ATOM 728 C C . THR A 1 86 ? 20.358 33.100 22.643 1.00 23.65 87 THR A C 1
ATOM 729 O O . THR A 1 86 ? 19.739 34.169 22.487 1.00 25.04 87 THR A O 1
ATOM 733 N N . ILE A 1 87 ? 20.940 32.751 23.792 1.00 24.19 88 ILE A N 1
ATOM 734 C CA . ILE A 1 87 ? 21.001 33.655 24.979 1.00 24.18 88 ILE A CA 1
ATOM 735 C C . ILE A 1 87 ? 21.649 34.961 24.541 1.00 23.04 88 ILE A C 1
ATOM 736 O O . ILE A 1 87 ? 21.057 36.040 24.824 1.00 22.14 88 ILE A O 1
ATOM 741 N N . ASP A 1 88 ? 22.840 34.895 23.902 1.00 23.37 89 ASP A N 1
ATOM 742 C CA . ASP A 1 88 ? 23.641 36.083 23.599 1.00 26.26 89 ASP A CA 1
ATOM 743 C C . ASP A 1 88 ? 22.868 37.020 22.694 1.00 24.69 89 ASP A C 1
ATOM 744 O O . ASP A 1 88 ? 23.034 38.211 22.840 1.00 23.19 89 ASP A O 1
ATOM 749 N N . LEU A 1 89 ? 22.187 36.476 21.693 1.00 24.58 90 LEU A N 1
ATOM 750 C CA . LEU A 1 89 ? 21.478 37.280 20.696 1.00 24.84 90 LEU A CA 1
ATOM 751 C C . LEU A 1 89 ? 20.255 37.900 21.353 1.00 25.36 90 LEU A C 1
ATOM 752 O O . LEU A 1 89 ? 20.074 39.063 21.209 1.00 23.15 90 LEU A O 1
ATOM 757 N N . VAL A 1 90 ? 19.524 37.167 22.166 1.00 25.37 91 VAL A N 1
ATOM 758 C CA . VAL A 1 90 ? 18.352 37.773 22.812 1.00 26.76 91 VAL A CA 1
ATOM 759 C C . VAL A 1 90 ? 18.823 38.961 23.675 1.00 26.52 91 VAL A C 1
ATOM 760 O O . VAL A 1 90 ? 18.211 40.080 23.628 1.00 26.89 91 VAL A O 1
ATOM 764 N N . ARG A 1 91 ? 19.905 38.791 24.428 1.00 24.95 92 ARG A N 1
ATOM 765 C CA . ARG A 1 91 ? 20.469 39.874 25.250 1.00 24.47 92 ARG A CA 1
ATOM 766 C C . ARG A 1 91 ? 20.908 41.047 24.356 1.00 22.79 92 ARG A C 1
ATOM 767 O O . ARG A 1 91 ? 20.534 42.222 24.634 1.00 24.53 92 ARG A O 1
ATOM 775 N N . ALA A 1 92 ? 21.725 40.794 23.352 1.00 22.92 93 ALA A N 1
ATOM 776 C CA . ALA A 1 92 ? 22.369 41.864 22.559 1.00 22.92 93 ALA A CA 1
ATOM 777 C C . ALA A 1 92 ? 21.326 42.617 21.755 1.00 24.07 93 ALA A C 1
ATOM 778 O O . ALA A 1 92 ? 21.517 43.793 21.556 1.00 23.98 93 ALA A O 1
ATOM 780 N N . ASN A 1 93 ? 20.240 41.966 21.357 1.00 24.30 94 ASN A N 1
ATOM 781 C CA . ASN A 1 93 ? 19.199 42.667 20.594 1.00 23.95 94 ASN A CA 1
ATOM 782 C C . ASN A 1 93 ? 18.468 43.691 21.465 1.00 25.95 94 ASN A C 1
ATOM 783 O O . ASN A 1 93 ? 17.786 44.560 20.893 1.00 26.36 94 ASN A O 1
ATOM 788 N N . ASP A 1 94 ? 18.420 43.478 22.768 1.00 26.69 95 ASP A N 1
ATOM 789 C CA . ASP A 1 94 ? 17.918 44.457 23.749 1.00 28.69 95 ASP A CA 1
ATOM 790 C C . ASP A 1 94 ? 16.449 44.707 23.477 1.00 29.44 95 ASP A C 1
ATOM 791 O O . ASP A 1 94 ? 15.989 45.845 23.680 1.00 27.47 95 ASP A O 1
ATOM 796 N N . TYR A 1 95 ? 15.738 43.694 23.042 1.00 30.04 96 TYR A N 1
ATOM 797 C CA . TYR A 1 95 ? 14.286 43.805 22.782 1.00 29.95 96 TYR A CA 1
ATOM 798 C C . TYR A 1 95 ? 13.577 43.117 23.935 1.00 31.12 96 TYR A C 1
ATOM 799 O O . TYR A 1 95 ? 13.736 41.917 24.125 1.00 28.71 96 TYR A O 1
ATOM 808 N N . ARG A 1 96 ? 12.804 43.893 24.694 1.00 30.54 97 ARG A N 1
ATOM 809 C CA . ARG A 1 96 ? 12.151 43.410 25.918 1.00 31.92 97 ARG A CA 1
ATOM 810 C C . ARG A 1 96 ? 10.679 43.064 25.657 1.00 32.07 97 ARG A C 1
ATOM 811 O O . ARG A 1 96 ? 9.844 43.786 26.080 1.00 31.30 97 ARG A O 1
ATOM 819 N N . GLY A 1 97 ? 10.420 41.965 24.986 1.00 30.54 98 GLY A N 1
ATOM 820 C CA . GLY A 1 97 ? 9.088 41.507 24.589 1.00 28.83 98 GLY A CA 1
ATOM 821 C C . GLY A 1 97 ? 9.186 40.088 24.147 1.00 28.33 98 GLY A C 1
ATOM 822 O O . GLY A 1 97 ? 10.314 39.592 23.976 1.00 27.53 98 GLY A O 1
ATOM 823 N N . ASP A 1 98 ? 8.051 39.450 23.910 1.00 29.40 99 ASP A N 1
ATOM 824 C CA . ASP A 1 98 ? 8.029 38.069 23.388 1.00 29.55 99 ASP A CA 1
ATOM 825 C C . ASP A 1 98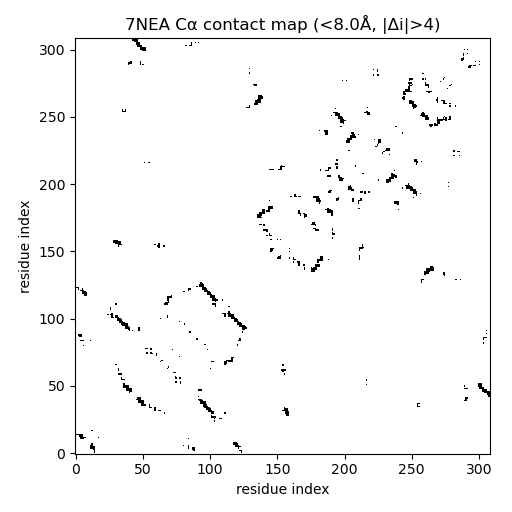 ? 8.772 38.018 22.055 1.00 28.48 99 ASP A C 1
ATOM 826 O O . ASP A 1 98 ? 8.635 38.976 21.234 1.00 28.79 99 ASP A O 1
ATOM 831 N N . VAL A 1 99 ? 9.576 36.950 21.842 1.00 27.29 100 VAL A N 1
ATOM 832 C CA . VAL A 1 99 ? 10.362 36.745 20.588 1.00 25.35 100 VAL A CA 1
ATOM 833 C C . VAL A 1 99 ? 10.233 35.300 20.110 1.00 26.82 100 VAL A C 1
ATOM 834 O O . VAL A 1 99 ? 9.856 34.404 20.913 1.00 25.79 100 VAL A O 1
ATOM 838 N N . PHE A 1 100 ? 10.515 35.115 18.818 1.00 29.20 101 PHE A N 1
ATOM 839 C CA . PHE A 1 100 ? 10.830 33.841 18.148 1.00 33.85 101 PHE A CA 1
ATOM 840 C C . PHE A 1 100 ? 12.307 33.894 17.816 1.00 32.56 101 PHE A C 1
ATOM 841 O O . PHE A 1 100 ? 12.723 34.905 17.303 1.00 29.45 101 PHE A O 1
ATOM 849 N N . ILE A 1 101 ? 13.012 32.814 18.115 1.00 27.16 102 ILE A N 1
ATOM 850 C CA . ILE A 1 101 ? 14.383 32.582 17.680 1.00 28.74 102 ILE A CA 1
ATOM 851 C C . ILE A 1 101 ? 14.329 31.425 16.685 1.00 25.21 102 ILE A C 1
ATOM 852 O O . ILE A 1 101 ? 13.822 30.344 17.020 1.00 26.08 102 ILE A O 1
ATOM 857 N N . MET A 1 102 ? 14.974 31.599 15.560 1.00 24.77 103 MET A N 1
ATOM 858 C CA . MET A 1 102 ? 15.047 30.572 14.529 1.00 24.53 103 MET A CA 1
ATOM 859 C C . MET A 1 102 ? 16.504 30.312 14.163 1.00 23.49 103 MET A C 1
ATOM 860 O O . MET A 1 102 ? 17.101 31.051 13.380 1.00 22.06 103 MET A O 1
ATOM 865 N N . PRO A 1 103 ? 17.100 29.220 14.662 1.00 22.50 104 PRO A N 1
ATOM 866 C CA . PRO A 1 103 ? 18.300 28.646 14.058 1.00 22.73 104 PRO A CA 1
ATOM 867 C C . PRO A 1 103 ? 17.926 27.973 12.740 1.00 23.19 104 PRO A C 1
ATOM 868 O O . PRO A 1 103 ? 16.897 27.303 12.691 1.00 24.41 104 PRO A O 1
ATOM 872 N N . LEU A 1 104 ? 18.781 28.108 11.766 1.00 21.15 105 LEU A N 1
ATOM 873 C CA . LEU A 1 104 ? 18.660 27.474 10.429 1.00 21.30 105 LEU A CA 1
ATOM 874 C C . LEU A 1 104 ? 20.047 27.017 10.052 1.00 21.61 105 LEU A C 1
ATOM 875 O O . LEU A 1 104 ? 20.989 27.836 9.920 1.00 21.17 105 LEU A O 1
ATOM 880 N N . ALA A 1 105 ? 20.184 25.727 9.864 1.00 21.73 106 ALA A N 1
ATOM 881 C CA . ALA A 1 105 ? 21.435 25.086 9.495 1.00 22.56 106 ALA A CA 1
ATOM 882 C C . ALA A 1 105 ? 21.306 24.601 8.048 1.00 21.46 106 ALA A C 1
ATOM 883 O O . ALA A 1 105 ? 20.228 24.132 7.642 1.00 22.05 106 ALA A O 1
ATOM 885 N N . TYR A 1 106 ? 22.407 24.622 7.334 1.00 23.27 107 TYR A N 1
ATOM 886 C CA . TYR A 1 106 ? 22.420 24.350 5.871 1.00 24.96 107 TYR A CA 1
ATOM 887 C C . TYR A 1 106 ? 23.826 23.852 5.571 1.00 25.64 107 TYR A C 1
ATOM 888 O O . TYR A 1 106 ? 24.838 24.311 6.192 1.00 25.42 107 TYR A O 1
ATOM 897 N N . ALA A 1 107 ? 23.932 22.964 4.591 1.00 24.37 108 ALA A N 1
ATOM 898 C CA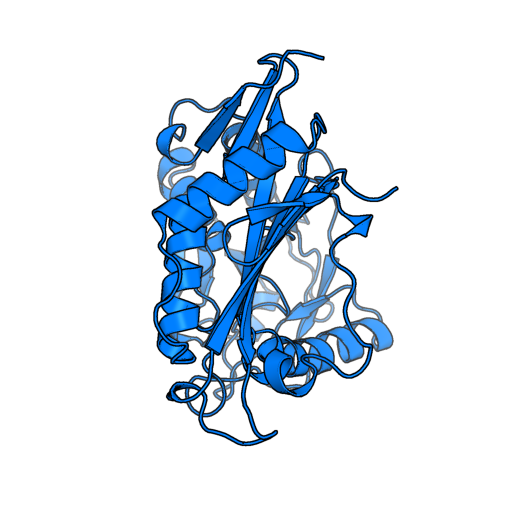 . ALA A 1 107 ? 25.233 22.495 4.085 1.00 25.90 108 ALA A CA 1
ATOM 899 C C . ALA A 1 107 ? 25.443 23.056 2.686 1.00 30.07 108 ALA A C 1
ATOM 900 O O . ALA A 1 107 ? 24.557 22.860 1.824 1.00 30.45 108 ALA A O 1
ATOM 902 N N . VAL A 1 108 ? 26.604 23.647 2.448 1.00 30.88 109 VAL A N 1
ATOM 903 C CA . VAL A 1 108 ? 26.958 24.344 1.190 1.00 34.96 109 VAL A CA 1
ATOM 904 C C . VAL A 1 108 ? 28.029 23.546 0.453 1.00 38.39 109 VAL A C 1
ATOM 905 O O . VAL A 1 108 ? 29.034 23.218 1.104 1.00 34.93 109 VAL A O 1
ATOM 909 N N . GLY A 1 109 ? 27.804 23.309 -0.841 1.00 42.99 110 GLY A N 1
ATOM 910 C CA . GLY A 1 109 ? 28.635 22.454 -1.719 1.00 53.41 110 GLY A CA 1
ATOM 911 C C . GLY A 1 109 ? 29.414 23.251 -2.756 1.00 58.25 110 GLY A C 1
ATOM 912 O O . GLY A 1 109 ? 29.039 24.415 -3.006 1.00 57.03 110 GLY A O 1
ATOM 913 N N . ASN A 1 110 ? 30.474 22.647 -3.316 1.00 66.82 111 ASN A N 1
ATOM 914 C CA . ASN A 1 110 ? 31.283 23.191 -4.448 1.00 68.40 111 ASN A CA 1
ATOM 915 C C . ASN A 1 110 ? 30.440 23.115 -5.738 1.00 70.02 111 ASN A C 1
ATOM 916 O O . ASN A 1 110 ? 30.546 24.030 -6.568 1.00 69.04 111 ASN A O 1
ATOM 918 N N . LYS A 1 111 ? 29.610 22.070 -5.867 1.00 67.59 112 LYS A N 1
ATOM 919 C CA . LYS A 1 111 ? 28.729 21.771 -7.035 1.00 69.80 112 LYS A CA 1
ATOM 920 C C . LYS A 1 111 ? 27.278 21.649 -6.535 1.00 68.13 112 LYS A C 1
ATOM 921 O O . LYS A 1 111 ? 27.110 21.286 -5.345 1.00 64.27 112 LYS A O 1
ATOM 923 N N . ALA A 1 112 ? 26.292 21.914 -7.410 1.00 69.75 113 ALA A N 1
ATOM 924 C CA . ALA A 1 112 ? 24.822 21.909 -7.140 1.00 74.33 113 ALA A CA 1
ATOM 925 C C . ALA A 1 112 ? 24.353 20.592 -6.476 1.00 73.77 113 ALA A C 1
ATOM 926 O O . ALA A 1 112 ? 23.488 20.683 -5.521 1.00 74.29 113 ALA A O 1
ATOM 928 N N . PHE A 1 113 ? 24.889 19.437 -6.940 1.00 71.01 114 PHE A N 1
ATOM 929 C CA . PHE A 1 113 ? 24.452 18.047 -6.584 1.00 74.90 114 PHE A CA 1
ATOM 930 C C . PHE A 1 113 ? 25.567 17.204 -5.904 1.00 69.87 114 PHE A C 1
ATOM 931 O O . PHE A 1 113 ? 25.440 15.943 -5.858 1.00 65.11 114 PHE A O 1
ATOM 939 N N . SER A 1 114 ? 26.598 17.841 -5.327 1.00 63.06 115 SER A N 1
ATOM 9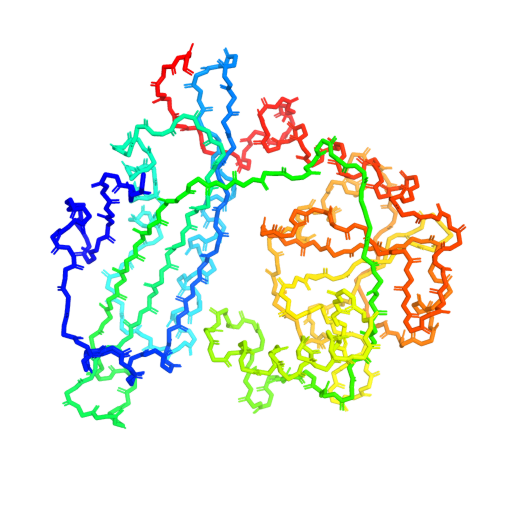40 C CA . SER A 1 114 ? 27.589 17.186 -4.424 1.00 59.73 115 SER A CA 1
ATOM 941 C C . SER A 1 114 ? 26.846 16.522 -3.244 1.00 51.73 115 SER A C 1
ATOM 942 O O . SER A 1 114 ? 25.784 17.063 -2.807 1.00 45.51 115 SER A O 1
ATOM 945 N N . VAL A 1 115 ? 27.365 15.418 -2.693 1.00 44.69 116 VAL A N 1
ATOM 946 C CA . VAL A 1 115 ? 26.647 14.746 -1.566 1.00 45.58 116 VAL A CA 1
ATOM 947 C C . VAL A 1 115 ? 26.864 15.587 -0.302 1.00 40.39 116 VAL A C 1
ATOM 948 O O . VAL A 1 115 ? 27.935 16.282 -0.152 1.00 38.93 116 VAL A O 1
ATOM 952 N N . VAL A 1 116 ? 25.825 15.614 0.530 1.00 37.79 117 VAL A N 1
ATOM 953 C CA . VAL A 1 116 ? 25.741 16.475 1.745 1.00 42.15 117 VAL A CA 1
ATOM 954 C C . VAL A 1 116 ? 27.034 16.314 2.572 1.00 40.07 117 VAL A C 1
ATOM 955 O O . VAL A 1 116 ? 27.573 17.325 3.003 1.00 36.30 117 VAL A O 1
ATOM 959 N N . GLY A 1 117 ? 27.494 15.060 2.778 1.00 39.53 118 GLY A N 1
ATOM 960 C CA . GLY A 1 117 ? 28.679 14.764 3.600 1.00 41.54 118 GLY A CA 1
ATOM 961 C C . GLY A 1 117 ? 29.977 15.395 3.077 1.00 42.82 118 GLY A C 1
ATOM 962 O O . GLY A 1 117 ? 30.940 15.391 3.887 1.00 41.15 118 GLY A O 1
ATOM 963 N N . ASP A 1 118 ? 30.044 15.865 1.811 1.00 43.52 119 ASP A N 1
ATOM 964 C CA . ASP A 1 118 ? 31.243 16.559 1.196 1.00 46.86 119 ASP A CA 1
ATOM 965 C C . ASP A 1 118 ? 31.100 18.100 1.289 1.00 43.99 119 ASP A C 1
ATOM 966 O O . ASP A 1 118 ? 31.978 18.871 0.816 1.00 42.17 119 ASP A O 1
ATOM 971 N N . ARG A 1 119 ? 29.986 18.566 1.841 1.00 42.07 120 ARG A N 1
ATOM 972 C CA . ARG A 1 119 ? 29.678 20.011 1.914 1.00 42.02 120 ARG A CA 1
ATOM 973 C C . ARG A 1 119 ? 30.324 20.628 3.167 1.00 40.48 120 ARG A C 1
ATOM 974 O O . ARG A 1 119 ? 31.035 19.947 3.913 1.00 38.43 120 ARG A O 1
ATOM 982 N N . THR A 1 120 ? 30.162 21.939 3.323 1.00 35.66 121 THR A N 1
ATOM 983 C CA . THR A 1 120 ? 30.487 22.665 4.558 1.00 33.57 121 THR A CA 1
ATOM 984 C C . THR A 1 120 ? 29.172 22.949 5.301 1.00 28.51 121 THR A C 1
ATOM 985 O O . THR A 1 120 ? 28.268 23.529 4.701 1.00 30.76 121 THR A O 1
ATOM 989 N N . THR A 1 121 ? 29.137 22.733 6.610 1.00 27.83 122 THR A N 1
ATOM 990 C CA . THR A 1 121 ? 28.018 23.045 7.503 1.00 26.78 122 THR A CA 1
ATOM 991 C C . THR A 1 121 ? 28.072 24.511 7.927 1.00 25.92 122 THR A C 1
ATOM 992 O O . THR A 1 121 ? 29.067 24.954 8.515 1.00 22.83 122 THR A O 1
ATOM 996 N N . GLU A 1 122 ? 26.949 25.201 7.742 1.00 23.71 123 GLU A N 1
ATOM 997 C CA . GLU A 1 122 ? 26.794 26.599 8.201 1.00 24.42 123 GLU A CA 1
ATOM 998 C C . GLU A 1 122 ? 25.484 26.732 8.951 1.00 23.18 123 GLU A C 1
ATOM 999 O O . GLU A 1 122 ? 24.608 25.818 8.866 1.00 22.92 123 GLU A O 1
ATOM 1005 N N . MET A 1 123 ? 25.337 27.824 9.670 1.00 22.56 124 MET A N 1
ATOM 1006 C CA . MET A 1 123 ? 24.144 28.084 10.480 1.00 22.30 124 MET A CA 1
ATOM 1007 C C . MET A 1 123 ? 24.039 29.577 10.758 1.00 22.42 124 MET A C 1
ATOM 1008 O O . MET A 1 123 ? 25.054 30.195 10.978 1.00 22.59 124 MET A O 1
ATOM 1013 N N . PHE A 1 124 ? 22.829 30.091 10.776 1.00 20.06 125 PHE A N 1
ATOM 1014 C CA . PHE A 1 124 ? 22.529 31.372 11.400 1.00 22.15 125 PHE A CA 1
ATOM 1015 C C . PHE A 1 124 ? 21.405 31.174 12.381 1.00 22.20 125 PHE A C 1
ATOM 1016 O O . PHE A 1 124 ? 20.606 30.221 12.316 1.00 24.90 125 PHE A O 1
ATOM 1024 N N . ILE A 1 125 ? 21.324 32.136 13.260 1.00 22.09 126 ILE A N 1
ATOM 1025 C CA . ILE A 1 125 ? 20.260 32.277 14.267 1.00 21.09 126 ILE A CA 1
ATOM 1026 C C . ILE A 1 125 ? 19.784 33.722 14.247 1.00 22.38 126 ILE A C 1
ATOM 1027 O O . ILE A 1 125 ? 20.617 34.648 14.323 1.00 22.86 126 ILE A O 1
ATOM 1032 N N . TYR A 1 126 ? 18.494 33.910 14.120 1.00 22.93 127 TYR A N 1
ATOM 1033 C CA . TYR A 1 126 ? 17.935 35.241 14.257 1.00 26.86 127 TYR A CA 1
ATOM 1034 C C . TYR A 1 126 ? 16.719 35.177 15.153 1.00 25.91 127 TYR A C 1
ATOM 1035 O O . TYR A 1 126 ? 16.013 34.167 15.264 1.00 24.03 127 TYR A O 1
ATOM 1044 N N . SER A 1 127 ? 16.529 36.310 15.809 1.00 25.80 128 SER A N 1
ATOM 1045 C CA . SER A 1 127 ? 15.497 36.556 16.832 1.00 27.15 128 SER A CA 1
ATOM 1046 C C . SER A 1 127 ? 14.670 37.771 16.432 1.00 28.59 128 SER A C 1
ATOM 1047 O O . SER A 1 127 ? 15.295 38.819 16.122 1.00 27.22 128 SER A O 1
ATOM 1050 N N . ARG A 1 128 ? 13.343 37.662 16.468 1.00 28.02 129 ARG A N 1
ATOM 1051 C CA . ARG A 1 128 ? 12.449 38.785 16.066 1.00 30.65 129 ARG A CA 1
ATOM 1052 C C . ARG A 1 128 ? 11.285 38.848 17.041 1.00 28.33 129 ARG A C 1
ATOM 1053 O O . ARG A 1 128 ? 10.937 37.829 17.648 1.00 28.51 129 ARG A O 1
ATOM 1068 N N . PRO A 1 129 ? 10.647 40.027 17.206 1.00 30.77 130 PRO A N 1
ATOM 1069 C CA . PRO A 1 129 ? 9.453 40.153 18.027 1.00 31.08 130 PRO A CA 1
ATOM 1070 C C . PRO A 1 129 ? 8.381 39.164 17.564 1.00 32.99 130 PRO A C 1
ATOM 1071 O O . PRO A 1 129 ? 8.264 38.891 16.383 1.00 32.10 130 PRO A O 1
ATOM 1075 N N . ALA A 1 130 ? 7.719 38.518 18.517 1.00 35.91 131 ALA A N 1
ATOM 1076 C CA . ALA A 1 130 ? 6.587 37.598 18.268 1.00 41.23 131 ALA A CA 1
ATOM 1077 C C . ALA A 1 130 ? 5.312 38.105 18.936 1.00 46.01 131 ALA A C 1
ATOM 1078 O O . ALA A 1 130 ? 5.420 38.676 19.998 1.00 52.95 131 ALA A O 1
ATOM 1080 N N . VAL A 1 131 ? 4.135 37.732 18.433 1.00 48.82 132 VAL A N 1
ATOM 1081 C CA . VAL A 1 131 ? 2.825 38.016 19.113 1.00 54.53 132 VAL A CA 1
ATOM 1082 C C . VAL A 1 131 ? 2.225 36.741 19.745 1.00 49.61 132 VAL A C 1
ATOM 1083 O O . VAL A 1 131 ? 1.650 35.936 18.983 1.00 48.40 132 VAL A O 1
ATOM 1087 N N . SER A 1 132 ? 2.209 36.601 21.084 1.00 43.83 133 SER A N 1
ATOM 1088 C CA . SER A 1 132 ? 1.500 35.470 21.746 1.00 44.98 133 SER A CA 1
ATOM 1089 C C . SER A 1 132 ? -0.023 35.645 21.585 1.00 45.15 133 SER A C 1
ATOM 1090 O O . SER A 1 132 ? -0.459 36.768 21.622 1.00 41.71 133 SER A O 1
ATOM 1093 N N . ARG A 1 133 ? -0.790 34.546 21.520 1.00 47.67 134 ARG A N 1
ATOM 1094 C CA . ARG A 1 133 ? -2.279 34.588 21.587 1.00 48.38 134 ARG A CA 1
ATOM 1095 C C . ARG A 1 133 ? -2.755 33.828 22.837 1.00 47.05 134 ARG A C 1
ATOM 1096 O O . ARG A 1 133 ? -3.995 33.509 22.923 1.00 47.40 134 ARG A O 1
ATOM 1104 N N . LEU A 1 134 ? -1.863 33.595 23.800 1.00 44.02 135 LEU A N 1
ATOM 1105 C CA . LEU A 1 134 ? -2.229 32.775 24.994 1.00 49.16 135 LEU A CA 1
ATOM 1106 C C . LEU A 1 134 ? -3.238 33.497 25.907 1.00 51.78 135 LEU A C 1
ATOM 1107 O O . LEU A 1 134 ? -3.760 32.821 26.834 1.00 54.91 135 LEU A O 1
ATOM 1112 N N . GLU A 1 135 ? -3.430 34.820 25.754 1.00 56.78 136 GLU A N 1
ATOM 1113 C CA . GLU A 1 135 ? -4.434 35.589 26.570 1.00 63.04 136 GLU A CA 1
ATOM 1114 C C . GLU A 1 135 ? -5.705 35.825 25.735 1.00 63.22 136 GLU A C 1
ATOM 1115 O O . GLU A 1 135 ? -6.584 36.540 26.213 1.00 64.40 136 GLU A O 1
ATOM 1121 N N . GLU A 1 136 ? -5.830 35.161 24.577 1.00 57.93 137 GLU A N 1
ATOM 1122 C CA . GLU A 1 136 ? -6.965 35.335 23.638 1.00 56.89 137 GLU A CA 1
ATOM 1123 C C . GLU A 1 136 ? -7.708 34.006 23.489 1.00 54.84 137 GLU A C 1
ATOM 1124 O O . GLU A 1 136 ? -7.038 32.917 23.370 1.00 50.00 137 GLU A O 1
ATOM 1130 N N . ASP A 1 137 ? -9.040 34.087 23.434 1.00 49.29 138 ASP A N 1
ATOM 1131 C CA . ASP A 1 137 ? -9.880 32.918 23.106 1.00 49.20 138 ASP A CA 1
ATOM 1132 C C . ASP A 1 137 ? -10.254 33.054 21.619 1.00 52.63 138 ASP A C 1
ATOM 1133 O O . ASP A 1 137 ? -10.998 33.990 21.287 1.00 54.42 138 ASP A O 1
ATOM 1138 N N . PHE A 1 138 ? -9.693 32.190 20.749 1.00 47.40 139 PHE A N 1
ATOM 1139 C CA . PHE A 1 138 ? -9.934 32.157 19.272 1.00 41.41 139 PHE A CA 1
ATOM 1140 C C . PHE A 1 138 ? -9.987 30.683 18.854 1.00 38.01 139 PHE A C 1
ATOM 1141 O O . PHE A 1 138 ? -9.678 29.806 19.699 1.00 35.13 139 PHE A O 1
ATOM 1149 N N . SER A 1 139 ? -10.473 30.405 17.638 1.00 37.26 140 SER A N 1
ATOM 1150 C CA . SER A 1 139 ? -10.519 29.005 17.152 1.00 36.64 140 SER A CA 1
ATOM 1151 C C . SER A 1 139 ? -10.427 28.959 15.629 1.00 35.48 140 SER A C 1
ATOM 1152 O O . SER A 1 139 ? -10.748 29.935 15.028 1.00 35.38 140 SER A O 1
ATOM 1155 N N . LEU A 1 140 ? -9.978 27.829 15.079 1.00 33.06 141 LEU A N 1
ATOM 1156 C CA . LEU A 1 140 ? -9.813 27.659 13.632 1.00 30.86 141 LEU A CA 1
ATOM 1157 C C . LEU A 1 140 ? -10.791 26.577 13.181 1.00 31.36 141 LEU A C 1
ATOM 1158 O O . LEU A 1 140 ? -11.018 25.579 13.910 1.00 31.62 141 LEU A O 1
ATOM 1163 N N . HIS A 1 141 ? -11.238 26.690 11.948 1.00 30.54 142 HIS A N 1
ATOM 1164 C CA . HIS A 1 141 ? -11.972 25.629 11.233 1.00 31.69 142 HIS A CA 1
ATOM 1165 C C . HIS A 1 141 ? -10.979 24.868 10.342 1.00 30.98 142 HIS A C 1
ATOM 1166 O O . HIS A 1 141 ? -10.409 25.486 9.452 1.00 28.08 142 HIS A O 1
ATOM 1173 N N . ALA A 1 142 ? -10.863 23.557 10.544 1.00 28.88 143 ALA A N 1
ATOM 1174 C CA . ALA A 1 142 ? -9.892 22.705 9.850 1.00 26.70 143 ALA A CA 1
ATOM 1175 C C . ALA A 1 142 ? -10.618 21.834 8.820 1.00 27.17 143 ALA A C 1
ATOM 1176 O O . ALA A 1 142 ? -11.794 21.500 9.002 1.00 28.06 143 ALA A O 1
ATOM 1178 N N . CYS A 1 143 ? -9.881 21.376 7.816 1.00 26.64 144 CYS A N 1
ATOM 1179 C CA . CYS A 1 143 ? -10.242 20.264 6.940 1.00 27.03 144 CYS A CA 1
ATOM 1180 C C . CYS A 1 143 ? -9.144 19.220 6.998 1.00 26.68 144 CYS A C 1
ATOM 1181 O O . CYS A 1 143 ? -7.968 19.572 7.225 1.00 27.51 144 CYS A O 1
ATOM 1184 N N . TYR A 1 144 ? -9.498 18.013 6.600 1.00 27.59 145 TYR A N 1
ATOM 1185 C CA . TYR A 1 144 ? -8.501 16.988 6.231 1.00 25.84 145 TYR A CA 1
ATOM 1186 C C . TYR A 1 144 ? -8.165 17.212 4.760 1.00 27.99 145 TYR A C 1
ATOM 1187 O O . TYR A 1 144 ? -9.069 17.419 3.933 1.00 25.53 145 TYR A O 1
ATOM 1196 N N . SER A 1 145 ? -6.875 17.208 4.410 1.00 25.33 146 SER A N 1
ATOM 1197 C CA . SER A 1 145 ? -6.458 17.517 3.015 1.00 23.98 146 SER A CA 1
ATOM 1198 C C . SER A 1 145 ? -6.708 16.322 2.112 1.00 24.57 146 SER A C 1
ATOM 1199 O O . SER A 1 145 ? -6.599 15.229 2.598 1.00 24.85 146 SER A O 1
ATOM 1202 N N . SER A 1 146 ? -6.885 16.519 0.811 1.00 24.42 147 SER A N 1
ATOM 1203 C CA . SER A 1 146 ? -6.779 15.460 -0.205 1.00 25.32 147 SER A CA 1
ATOM 1204 C C . SER A 1 146 ? -5.328 15.102 -0.538 1.00 27.05 147 SER A C 1
ATOM 1205 O O . SER A 1 146 ? -5.146 14.188 -1.394 1.00 25.86 147 SER A O 1
ATOM 1208 N N . TRP A 1 147 ? -4.359 15.852 0.005 1.00 25.96 148 TRP A N 1
ATOM 1209 C CA . TRP A 1 147 ? -2.935 15.521 -0.133 1.00 25.74 148 TRP A CA 1
ATOM 1210 C C . TRP A 1 147 ? -2.485 14.724 1.087 1.00 26.17 148 TRP A C 1
ATOM 1211 O O . TRP A 1 147 ? -2.890 15.085 2.221 1.00 25.56 148 TRP A O 1
ATOM 1222 N N . THR A 1 148 ? -1.623 13.733 0.840 1.00 26.98 149 THR A N 1
ATOM 1223 C CA . THR A 1 148 ? -1.149 12.755 1.837 1.00 26.82 149 THR A CA 1
ATOM 1224 C C . THR A 1 148 ? 0.098 13.309 2.542 1.00 29.03 149 THR A C 1
ATOM 1225 O O . THR A 1 148 ? 0.930 13.914 1.877 1.00 28.60 149 THR A O 1
ATOM 1229 N N . ARG A 1 149 ? 0.287 12.981 3.813 1.00 26.92 150 ARG A N 1
ATOM 1230 C CA . ARG A 1 149 ? 1.495 13.408 4.542 1.00 26.34 150 ARG A CA 1
ATOM 1231 C C . ARG A 1 149 ? 2.688 12.517 4.119 1.00 27.28 150 ARG A C 1
ATOM 1232 O O . ARG A 1 149 ? 2.531 11.301 3.930 1.00 25.57 150 ARG A O 1
ATOM 1240 N N . ILE A 1 150 ? 3.847 13.137 3.939 1.00 28.62 151 ILE A N 1
ATOM 1241 C CA . ILE A 1 150 ? 5.172 12.454 3.782 1.00 27.15 151 ILE A CA 1
ATOM 1242 C C . ILE A 1 150 ? 5.330 11.420 4.896 1.00 27.47 151 ILE A C 1
ATOM 1243 O O . ILE A 1 150 ? 4.831 11.628 6.021 1.00 26.77 151 ILE A O 1
ATOM 1248 N N . ASN A 1 151 ? 6.029 10.333 4.608 1.00 26.19 152 ASN A N 1
ATOM 1249 C CA . ASN A 1 151 ? 6.299 9.280 5.616 1.00 26.35 152 ASN A CA 1
ATOM 1250 C C . ASN A 1 151 ? 7.802 8.963 5.612 1.00 28.22 152 ASN A C 1
ATOM 1251 O O . ASN A 1 151 ? 8.567 9.565 4.766 1.00 26.23 152 ASN A O 1
ATOM 1256 N N . GLU A 1 152 ? 8.231 8.009 6.452 1.00 26.61 153 GLU A N 1
ATOM 1257 C CA . GLU A 1 152 ? 9.680 7.650 6.553 1.00 29.53 153 GLU A CA 1
ATOM 1258 C C . GLU A 1 152 ? 10.166 7.053 5.225 1.00 28.48 153 GLU A C 1
ATOM 1259 O O . GLU A 1 152 ? 11.407 7.046 4.959 1.00 29.69 153 GLU A O 1
ATOM 1265 N N . ARG A 1 153 ? 9.263 6.505 4.428 1.00 26.74 154 ARG A N 1
ATOM 1266 C CA . ARG A 1 153 ? 9.681 5.851 3.176 1.00 28.67 154 ARG A CA 1
ATOM 1267 C C . ARG A 1 153 ? 10.365 6.871 2.252 1.00 30.06 154 ARG A C 1
ATOM 1268 O O . ARG A 1 153 ? 11.340 6.480 1.557 1.00 31.43 154 ARG A O 1
ATOM 1276 N N . VAL A 1 154 ? 9.869 8.130 2.214 1.00 27.70 155 VAL A N 1
ATOM 1277 C CA . VAL A 1 154 ? 10.242 9.163 1.194 1.00 29.10 155 VAL A CA 1
ATOM 1278 C C . VAL A 1 154 ? 10.843 10.408 1.843 1.00 29.07 155 VAL A C 1
ATOM 1279 O O . VAL A 1 154 ? 11.735 10.991 1.204 1.00 29.87 155 VAL A O 1
ATOM 1283 N N . LEU A 1 155 ? 10.341 10.894 2.981 1.00 28.79 156 LEU A N 1
ATOM 1284 C CA . LEU A 1 155 ? 10.859 12.176 3.567 1.00 30.03 156 LEU A CA 1
ATOM 1285 C C . LEU A 1 155 ? 10.540 12.159 5.069 1.00 30.26 156 LEU A C 1
ATOM 1286 O O . LEU A 1 155 ? 9.465 12.613 5.499 1.00 28.04 156 LEU A O 1
ATOM 1291 N N . PRO A 1 156 ? 11.419 11.576 5.910 1.00 29.88 157 PRO A N 1
ATOM 1292 C CA . PRO A 1 156 ? 11.052 11.365 7.317 1.00 28.11 157 PRO A CA 1
ATOM 1293 C C . PRO A 1 156 ? 10.570 12.658 7.963 1.00 27.35 157 PRO A C 1
ATOM 1294 O O . PRO A 1 156 ? 11.290 13.686 8.059 1.00 25.42 157 PRO A O 1
ATOM 1298 N N . PRO A 1 157 ? 9.336 12.641 8.453 1.00 28.77 158 PRO A N 1
ATOM 1299 C CA . PRO A 1 157 ? 8.824 13.781 9.196 1.00 30.82 158 PRO A CA 1
ATOM 1300 C C . PRO A 1 157 ? 9.572 14.069 10.489 1.00 27.38 158 PRO A C 1
ATOM 1301 O O . PRO A 1 157 ? 9.462 15.132 10.990 1.00 27.17 158 PRO A O 1
ATOM 1305 N N . ARG A 1 158 ? 10.346 13.130 11.024 1.00 29.09 159 ARG A N 1
ATOM 1306 C CA . ARG A 1 158 ? 11.147 13.394 12.260 1.00 29.81 159 ARG A CA 1
ATOM 1307 C C . ARG A 1 158 ? 12.137 14.540 11.993 1.00 31.36 159 ARG A C 1
ATOM 1308 O O . ARG A 1 158 ? 12.570 15.195 12.964 1.00 30.18 159 ARG A O 1
ATOM 1316 N N . ILE A 1 159 ? 12.625 14.688 10.738 1.00 32.79 160 ILE A N 1
ATOM 1317 C CA . ILE A 1 159 ? 13.670 15.709 10.372 1.00 31.07 160 ILE A CA 1
ATOM 1318 C C . ILE A 1 159 ? 12.935 17.015 10.180 1.00 29.06 160 ILE A C 1
ATOM 1319 O O . ILE A 1 159 ? 12.008 17.075 9.342 1.00 28.97 160 ILE A O 1
ATOM 1324 N N . LYS A 1 160 ? 13.289 18.074 10.902 1.00 28.78 161 LYS A N 1
ATOM 1325 C CA . LYS A 1 160 ? 12.535 19.358 10.784 1.00 26.38 161 LYS A CA 1
ATOM 1326 C C . LYS A 1 160 ? 13.148 20.192 9.651 1.00 26.50 161 LYS A C 1
ATOM 1327 O O . LYS A 1 160 ? 13.941 21.161 9.888 1.00 24.98 161 LYS A O 1
ATOM 1333 N N . ALA A 1 161 ? 12.913 19.729 8.438 1.00 26.69 162 ALA A N 1
ATOM 1334 C CA . ALA A 1 161 ? 13.542 20.204 7.189 1.00 24.73 162 ALA A CA 1
ATOM 1335 C C . ALA A 1 161 ? 12.615 21.230 6.546 1.00 24.99 162 ALA A C 1
ATOM 1336 O O . ALA A 1 161 ? 11.399 21.000 6.555 1.00 23.70 162 ALA A O 1
ATOM 1338 N N . LEU A 1 162 ? 13.158 22.284 5.957 1.00 21.86 163 LEU A N 1
ATOM 1339 C CA . LEU A 1 162 ? 12.381 23.212 5.135 1.00 24.66 163 LEU A CA 1
ATOM 1340 C C . LEU A 1 162 ? 11.630 22.434 4.044 1.00 24.23 163 LEU A C 1
ATOM 1341 O O . LEU A 1 162 ? 10.483 22.769 3.756 1.00 24.32 163 LEU A O 1
ATOM 1346 N N . ALA A 1 163 ? 12.265 21.466 3.402 1.00 23.50 164 ALA A N 1
ATOM 1347 C CA . ALA A 1 163 ? 11.698 20.769 2.239 1.00 23.72 164 ALA A CA 1
ATOM 1348 C C . ALA A 1 163 ? 10.363 20.096 2.616 1.00 25.12 164 ALA A C 1
ATOM 1349 O O . ALA A 1 163 ? 9.495 19.976 1.747 1.00 22.38 164 ALA A O 1
ATOM 1351 N N . ASN A 1 164 ? 10.213 19.646 3.866 1.00 25.17 165 ASN A N 1
ATOM 1352 C CA . ASN A 1 164 ? 8.993 18.965 4.382 1.00 26.66 165 ASN A CA 1
ATOM 1353 C C . ASN A 1 164 ? 7.807 19.918 4.256 1.00 25.51 165 ASN A C 1
ATOM 1354 O O . ASN A 1 164 ? 6.697 19.465 3.916 1.00 27.69 165 ASN A O 1
ATOM 1359 N N . TYR A 1 165 ? 8.061 21.234 4.282 1.00 24.27 166 TYR A N 1
ATOM 1360 C CA . TYR A 1 165 ? 6.944 22.204 4.131 1.00 24.57 166 TYR A CA 1
ATOM 1361 C C . TYR A 1 165 ? 6.421 22.302 2.686 1.00 23.01 166 TYR A C 1
ATOM 1362 O O . TYR A 1 165 ? 5.374 22.870 2.498 1.00 25.38 166 TYR A O 1
ATOM 1371 N N . ARG A 1 166 ? 7.111 21.810 1.683 1.00 22.90 167 ARG A N 1
ATOM 1372 C CA . ARG A 1 166 ? 6.495 21.760 0.344 1.00 24.78 167 ARG A CA 1
ATOM 1373 C C . ARG A 1 166 ? 5.234 20.875 0.440 1.00 27.76 167 ARG A C 1
ATOM 1374 O O . ARG A 1 166 ? 4.222 21.243 -0.169 1.00 30.12 167 ARG A O 1
ATOM 1382 N N . ASN A 1 167 ? 5.326 19.714 1.116 1.00 25.39 168 ASN A N 1
ATOM 1383 C CA . ASN A 1 167 ? 4.139 18.830 1.329 1.00 28.11 168 ASN A CA 1
ATOM 1384 C C . ASN A 1 167 ? 3.098 19.606 2.179 1.00 28.91 168 ASN A C 1
ATOM 1385 O O . ASN A 1 167 ? 1.902 19.602 1.835 1.00 28.00 168 ASN A O 1
ATOM 1390 N N . SER A 1 168 ? 3.534 20.286 3.252 1.00 29.41 169 SER A N 1
ATOM 1391 C CA . SER A 1 168 ? 2.642 21.144 4.064 1.00 27.29 169 SER A CA 1
ATOM 1392 C C . SER A 1 168 ? 1.860 22.093 3.127 1.00 29.08 169 SER A C 1
ATOM 1393 O O . SER A 1 168 ? 0.615 22.276 3.352 1.00 25.78 169 SER A O 1
ATOM 1396 N N . GLN A 1 169 ? 2.547 22.787 2.211 1.00 27.34 170 GLN A N 1
ATOM 1397 C CA . GLN A 1 169 ? 1.888 23.875 1.402 1.00 30.93 170 GLN A CA 1
ATOM 1398 C C . GLN A 1 169 ? 0.815 23.282 0.480 1.00 31.85 170 GLN A C 1
ATOM 1399 O O . GLN A 1 169 ? -0.166 23.978 0.178 1.00 31.22 170 GLN A O 1
ATOM 1405 N N . LEU A 1 170 ? 0.976 22.020 0.051 1.00 29.28 171 LEU A N 1
ATOM 1406 C CA . LEU A 1 170 ? -0.109 21.374 -0.750 1.00 31.18 171 LEU A CA 1
ATOM 1407 C C . LEU A 1 170 ? -1.423 21.440 0.068 1.00 30.98 171 LEU A C 1
ATOM 1408 O O . LEU A 1 170 ? -2.486 21.801 -0.469 1.00 28.81 171 LEU A O 1
ATOM 1413 N N . ALA A 1 171 ? -1.354 21.055 1.337 1.00 28.08 172 ALA A N 1
ATOM 1414 C CA . ALA A 1 171 ? -2.504 21.013 2.242 1.00 29.21 172 ALA A CA 1
ATOM 1415 C C . ALA A 1 171 ? -2.974 22.437 2.605 1.00 29.04 172 ALA A C 1
ATOM 1416 O O . ALA A 1 171 ? -4.204 22.693 2.601 1.00 28.85 172 ALA A O 1
ATOM 1418 N N . SER A 1 172 ? -2.089 23.330 2.994 1.00 28.22 173 SER A N 1
ATOM 1419 C CA . SER A 1 172 ? -2.499 24.674 3.482 1.00 31.44 173 SER A CA 1
ATOM 1420 C C . SER A 1 172 ? -3.067 25.495 2.339 1.00 32.11 173 SER A C 1
ATOM 1421 O O . SER A 1 172 ? -4.019 26.265 2.579 1.00 31.83 173 SER A O 1
ATOM 1424 N N . SER A 1 173 ? -2.552 25.337 1.122 1.00 32.78 174 SER A N 1
ATOM 1425 C CA . SER A 1 173 ? -3.172 25.949 -0.093 1.00 33.40 174 SER A CA 1
ATOM 1426 C C . SER A 1 173 ? -4.598 25.436 -0.266 1.00 32.40 174 SER A C 1
ATOM 1427 O O . SER A 1 173 ? -5.510 26.209 -0.501 1.00 29.37 174 SER A O 1
ATOM 1430 N N . GLU A 1 174 ? -4.773 24.125 -0.238 1.00 28.94 175 GLU A N 1
ATOM 1431 C CA . GLU A 1 174 ? -6.102 23.545 -0.454 1.00 29.70 175 GLU A CA 1
ATOM 1432 C C . GLU A 1 174 ? -7.052 24.087 0.616 1.00 29.38 175 GLU A C 1
ATOM 1433 O O . GLU A 1 174 ? -8.196 24.477 0.313 1.00 29.70 175 GLU A O 1
ATOM 1439 N N . ALA A 1 175 ? -6.605 24.110 1.882 1.00 29.24 176 ALA A N 1
ATOM 1440 C CA . ALA A 1 175 ? -7.506 24.522 2.980 1.00 29.75 176 ALA A CA 1
ATOM 1441 C C . ALA A 1 175 ? -8.010 25.951 2.726 1.00 29.70 176 ALA A C 1
ATOM 1442 O O . ALA A 1 175 ? -9.253 26.231 2.817 1.00 27.01 176 ALA A O 1
ATOM 1444 N N . ALA A 1 176 ? -7.106 26.856 2.416 1.00 29.55 177 ALA A N 1
ATOM 1445 C CA . ALA A 1 176 ? -7.453 28.286 2.254 1.00 30.44 177 ALA A CA 1
ATOM 1446 C C . ALA A 1 176 ? -8.366 28.459 1.045 1.00 31.30 177 ALA A C 1
ATOM 1447 O O . ALA A 1 176 ? -9.367 29.159 1.132 1.00 30.47 177 ALA A O 1
ATOM 1449 N N . MET A 1 177 ? -8.112 27.812 -0.087 1.00 32.23 178 MET A N 1
ATOM 1450 C CA . MET A 1 177 ? -9.009 28.070 -1.248 1.00 32.78 178 MET A CA 1
ATOM 1451 C C . MET A 1 177 ? -10.345 27.327 -1.024 1.00 32.84 178 MET A C 1
ATOM 1452 O O . MET A 1 177 ? -11.286 27.647 -1.723 1.00 33.69 178 MET A O 1
ATOM 1457 N N . ASN A 1 178 ? -10.424 26.346 -0.109 1.00 28.91 179 ASN A N 1
ATOM 1458 C CA . ASN A 1 178 ? -11.698 25.650 0.166 1.00 30.45 179 ASN A CA 1
ATOM 1459 C C . ASN A 1 178 ? -12.454 26.220 1.390 1.00 29.87 179 ASN A C 1
ATOM 1460 O O . ASN A 1 178 ? -13.437 25.568 1.780 1.00 31.80 179 ASN A O 1
ATOM 1465 N N . GLY A 1 179 ? -12.082 27.365 1.948 1.00 32.48 180 GLY A N 1
ATOM 1466 C CA . GLY A 1 179 ? -12.894 28.104 2.955 1.00 31.87 180 GLY A CA 1
ATOM 1467 C C . GLY A 1 179 ? -12.520 27.731 4.393 1.00 30.40 180 GLY A C 1
ATOM 1468 O O . GLY A 1 179 ? -13.316 27.939 5.300 1.00 30.45 180 GLY A O 1
ATOM 1469 N N . TYR A 1 180 ? -11.376 27.076 4.618 1.00 28.98 181 TYR A N 1
ATOM 1470 C CA . TYR A 1 180 ? -10.958 26.620 5.937 1.00 27.89 181 TYR A CA 1
ATOM 1471 C C . TYR A 1 180 ? -9.800 27.494 6.391 1.00 29.68 181 TYR A C 1
ATOM 1472 O O . TYR A 1 180 ? -9.202 28.119 5.508 1.00 30.39 181 TYR A O 1
ATOM 1481 N N . ASP A 1 181 ? -9.509 27.471 7.693 1.00 27.54 182 ASP A N 1
ATOM 1482 C CA . ASP A 1 181 ? -8.387 28.205 8.303 1.00 29.08 182 ASP A CA 1
ATOM 1483 C C . ASP A 1 181 ? -7.139 27.341 8.289 1.00 29.36 182 ASP A C 1
ATOM 1484 O O . ASP A 1 181 ? -6.057 27.908 8.409 1.00 27.21 182 ASP A O 1
ATOM 1489 N N . THR A 1 182 ? -7.240 26.002 8.225 1.00 27.03 183 THR A N 1
ATOM 1490 C CA . THR A 1 182 ? -6.021 25.166 8.491 1.00 27.75 183 THR A CA 1
ATOM 1491 C C . THR A 1 182 ? -6.283 23.748 8.011 1.00 28.38 183 THR A C 1
ATOM 1492 O O . THR A 1 182 ? -7.503 23.326 7.964 1.00 27.51 183 THR A O 1
ATOM 1496 N N . ALA A 1 183 ? -5.211 23.021 7.656 1.00 28.65 184 ALA A N 1
ATOM 1497 C CA . ALA A 1 183 ? -5.381 21.633 7.200 1.00 27.40 184 ALA A CA 1
ATOM 1498 C C . ALA A 1 183 ? -4.822 20.634 8.211 1.00 27.80 184 ALA A C 1
ATOM 1499 O O . ALA A 1 183 ? -3.719 20.872 8.752 1.00 26.42 184 ALA A O 1
ATOM 1501 N N . LEU A 1 184 ? -5.490 19.490 8.339 1.00 26.54 185 LEU A N 1
ATOM 1502 C CA . LEU A 1 184 ? -4.940 18.277 8.984 1.00 25.15 185 LEU A CA 1
ATOM 1503 C C . LEU A 1 184 ? -4.605 17.279 7.901 1.00 25.76 185 LEU A C 1
ATOM 1504 O O . LEU A 1 184 ? -5.194 17.356 6.813 1.00 27.11 185 LEU A O 1
ATOM 1509 N N . PHE A 1 185 ? -3.670 16.379 8.201 1.00 25.31 186 PHE A N 1
ATOM 1510 C CA . PHE A 1 185 ? -3.187 15.381 7.256 1.00 24.92 186 PHE A CA 1
ATOM 1511 C C . PHE A 1 185 ? -3.591 13.982 7.722 1.00 26.14 186 PHE A C 1
ATOM 1512 O O . PHE A 1 185 ? -3.569 13.663 8.942 1.00 25.93 186 PHE A O 1
ATOM 1520 N N . LEU A 1 186 ? -3.826 13.148 6.742 1.00 25.97 187 LEU A N 1
ATOM 1521 C CA . LEU A 1 186 ? -3.792 11.676 6.873 1.00 27.72 187 LEU A CA 1
ATOM 1522 C C . LEU A 1 186 ? -2.468 11.137 6.350 1.00 30.72 187 LEU A C 1
ATOM 1523 O O . LEU A 1 186 ? -1.882 11.791 5.422 1.00 28.70 187 LEU A O 1
ATOM 1528 N N . ASN A 1 187 ? -2.013 10.012 6.926 1.00 28.34 188 ASN A N 1
ATOM 1529 C CA . ASN A 1 187 ? -0.738 9.405 6.486 1.00 28.39 188 ASN A CA 1
ATOM 1530 C C . ASN A 1 187 ? -1.072 8.492 5.321 1.00 27.76 188 ASN A C 1
ATOM 1531 O O . ASN A 1 187 ? -2.247 8.339 4.978 1.00 26.28 188 ASN A O 1
ATOM 1536 N N . PRO A 1 188 ? -0.058 7.895 4.656 1.00 27.59 189 PRO A N 1
ATOM 1537 C CA . PRO A 1 188 ? -0.338 7.011 3.504 1.00 28.36 189 PRO A CA 1
ATOM 1538 C C . PRO A 1 188 ? -1.286 5.831 3.751 1.00 30.24 189 PRO A C 1
ATOM 1539 O O . PRO A 1 188 ? -2.043 5.460 2.812 1.00 28.95 189 PRO A O 1
ATOM 1543 N N . GLU A 1 189 ? -1.279 5.289 4.987 1.00 26.59 190 GLU A N 1
ATOM 1544 C CA . GLU A 1 189 ? -2.207 4.214 5.389 1.00 27.53 190 GLU A CA 1
ATOM 1545 C C . GLU A 1 189 ? -3.606 4.807 5.676 1.00 26.93 190 GLU A C 1
ATOM 1546 O O . GLU A 1 189 ? -4.477 4.017 5.977 1.00 28.24 190 GLU A O 1
ATOM 1552 N N . GLY A 1 190 ? -3.793 6.135 5.702 1.00 25.02 191 GLY A N 1
ATOM 1553 C CA . GLY A 1 190 ? -5.141 6.702 5.917 1.00 26.72 191 GLY A CA 1
ATOM 1554 C C . GLY A 1 190 ? -5.384 7.104 7.370 1.00 28.14 191 GLY A C 1
ATOM 1555 O O . GLY A 1 190 ? -6.546 7.445 7.703 1.00 30.40 191 GLY A O 1
ATOM 1556 N N . LYS A 1 191 ? -4.362 7.057 8.243 1.00 26.51 192 LYS A N 1
ATOM 1557 C CA . LYS A 1 191 ? -4.562 7.341 9.715 1.00 29.25 192 LYS A CA 1
ATOM 1558 C C . LYS A 1 191 ? -4.210 8.830 9.963 1.00 29.63 192 LYS A C 1
ATOM 1559 O O . LYS A 1 191 ? -3.493 9.409 9.148 1.00 28.38 192 LYS A O 1
ATOM 1565 N N . VAL A 1 192 ? -4.739 9.447 11.022 1.00 28.31 193 VAL A N 1
ATOM 1566 C CA . VAL A 1 192 ? -4.530 10.896 11.288 1.00 25.65 193 VAL A CA 1
ATOM 1567 C C . VAL A 1 192 ? -3.062 11.089 11.686 1.00 24.73 193 VAL A C 1
ATOM 1568 O O . VAL A 1 192 ? -2.511 10.298 12.490 1.00 26.40 193 VAL A O 1
ATOM 1572 N N . ALA A 1 193 ? -2.411 12.041 11.090 1.00 25.03 194 ALA A N 1
ATOM 1573 C CA . ALA A 1 193 ? -0.983 12.322 11.353 1.00 26.73 194 ALA A CA 1
ATOM 1574 C C . ALA A 1 193 ? -0.837 13.628 12.169 1.00 28.73 194 ALA A C 1
ATOM 1575 O O . ALA A 1 193 ? -0.855 13.618 13.416 1.00 27.12 194 ALA A O 1
ATOM 1577 N N . GLU A 1 194 ? -0.765 14.765 11.500 1.00 29.85 195 GLU A N 1
ATOM 1578 C CA . GLU A 1 194 ? -0.510 16.038 12.235 1.00 31.93 195 GLU A CA 1
ATOM 1579 C C . GLU A 1 194 ? -1.144 17.158 11.412 1.00 31.46 195 GLU A C 1
ATOM 1580 O O . GLU A 1 194 ? -1.620 16.854 10.248 1.00 31.64 195 GLU A O 1
ATOM 1586 N N . GLY A 1 195 ? -1.067 18.402 11.914 1.00 29.98 196 GLY A N 1
ATOM 1587 C CA . GLY A 1 195 ? -1.301 19.578 11.071 1.00 31.75 196 GLY A CA 1
ATOM 1588 C C . GLY A 1 195 ? -0.143 19.856 10.109 1.00 33.06 196 GLY A C 1
ATOM 1589 O O . GLY A 1 195 ? 0.838 19.075 10.039 1.00 31.39 196 GLY A O 1
ATOM 1590 N N . THR A 1 196 ? -0.274 20.954 9.364 1.00 30.43 197 THR A N 1
ATOM 1591 C CA . THR A 1 196 ? 0.733 21.398 8.376 1.00 29.78 197 THR A CA 1
ATOM 1592 C C . THR A 1 196 ? 1.985 21.875 9.122 1.00 32.92 197 THR A C 1
ATOM 1593 O O . THR A 1 196 ? 3.097 21.757 8.560 1.00 28.32 197 THR A O 1
ATOM 1597 N N . GLY A 1 197 ? 1.842 22.414 10.334 1.00 34.68 198 GLY A N 1
ATOM 1598 C CA . GLY A 1 197 ? 2.999 22.928 11.074 1.00 33.46 198 GLY A CA 1
ATOM 1599 C C . GLY A 1 197 ? 2.927 22.615 12.562 1.00 35.18 198 GLY A C 1
ATOM 1600 O O . GLY A 1 197 ? 3.677 23.266 13.312 1.00 35.21 198 GLY A O 1
ATOM 1601 N N . SER A 1 198 ? 2.038 21.724 13.026 1.00 29.42 199 SER A N 1
ATOM 1602 C CA . SER A 1 198 ? 1.951 21.515 14.490 1.00 29.92 199 SER A CA 1
ATOM 1603 C C . SER A 1 198 ? 1.283 20.163 14.724 1.00 30.52 199 SER A C 1
ATOM 1604 O O . SER A 1 198 ? 0.610 19.693 13.738 1.00 32.90 199 SER A O 1
ATOM 1607 N N . CYS A 1 199 ? 1.364 19.666 15.953 1.00 27.97 200 CYS A N 1
ATOM 1608 C CA A CYS A 1 199 ? 0.683 18.386 16.268 0.50 25.84 200 CYS A CA 1
ATOM 1609 C CA B CYS A 1 199 ? 0.731 18.462 16.553 0.50 30.94 200 CYS A CA 1
ATOM 1610 C C . CYS A 1 199 ? -0.779 18.692 16.663 1.00 28.97 200 CYS A C 1
ATOM 1611 O O . CYS A 1 199 ? -1.124 19.810 16.960 1.00 26.76 200 CYS A O 1
ATOM 1616 N N . VAL A 1 200 ? -1.587 17.660 16.577 1.00 26.33 201 VAL A N 1
ATOM 1617 C CA . VAL A 1 200 ? -3.008 17.784 16.895 1.00 27.06 201 VAL A CA 1
ATOM 1618 C C . VAL A 1 200 ? -3.325 16.902 18.106 1.00 27.05 201 VAL A C 1
ATOM 1619 O O . VAL A 1 200 ? -2.807 15.769 18.255 1.00 25.91 201 VAL A O 1
ATOM 1623 N N . PHE A 1 201 ? -4.144 17.468 18.961 1.00 25.46 202 PHE A N 1
ATOM 1624 C CA . PHE A 1 201 ? -4.766 16.771 20.099 1.00 27.98 202 PHE A CA 1
ATOM 1625 C C . PHE A 1 201 ? -6.281 16.716 19.913 1.00 27.89 202 PHE A C 1
ATOM 1626 O O . PHE A 1 201 ? -6.866 17.731 19.481 1.00 25.85 202 PHE A O 1
ATOM 1634 N N . PHE A 1 202 ? -6.889 15.668 20.489 1.00 26.98 203 PHE A N 1
ATOM 1635 C CA . PHE A 1 202 ? -8.348 15.548 20.598 1.00 28.05 203 PHE A CA 1
ATOM 1636 C C . PHE A 1 202 ? -8.689 15.285 22.059 1.00 29.57 203 PHE A C 1
ATOM 1637 O O . PHE A 1 202 ? -7.936 14.606 22.768 1.00 30.63 203 PHE A O 1
ATOM 1645 N N . VAL A 1 203 ? -9.862 15.775 22.462 1.00 30.76 204 VAL A N 1
ATOM 1646 C CA . VAL A 1 203 ? -10.477 15.478 23.784 1.00 32.80 204 VAL A CA 1
ATOM 1647 C C . VAL A 1 203 ? -11.790 14.761 23.528 1.00 33.54 204 VAL A C 1
ATOM 1648 O O . VAL A 1 203 ? -12.603 15.271 22.731 1.00 33.75 204 VAL A O 1
ATOM 1652 N N . ARG A 1 204 ? -11.976 13.593 24.125 1.00 36.60 205 ARG A N 1
ATOM 1653 C CA . ARG A 1 204 ? -13.248 12.847 24.043 1.00 38.31 205 ARG A CA 1
ATOM 1654 C C . ARG A 1 204 ? -13.471 12.089 25.362 1.00 42.31 205 ARG A C 1
ATOM 1655 O O . ARG A 1 204 ? -12.529 11.341 25.819 1.00 40.91 205 ARG A O 1
ATOM 1668 N N . LYS A 1 205 ? -14.630 12.309 25.989 1.00 46.01 206 LYS A N 1
ATOM 1669 C CA . LYS A 1 205 ? -15.046 11.608 27.247 1.00 48.12 206 LYS A CA 1
ATOM 1670 C C . LYS A 1 205 ? -14.003 11.889 28.330 1.00 45.01 206 LYS A C 1
ATOM 1671 O O . LYS A 1 205 ? -13.576 10.927 28.979 1.00 44.78 206 LYS A O 1
ATOM 1676 N N . GLY A 1 206 ? -13.545 13.142 28.477 1.00 44.62 207 GLY A N 1
ATOM 1677 C CA . GLY A 1 206 ? -12.555 13.545 29.509 1.00 45.05 207 GLY A CA 1
ATOM 1678 C C . GLY A 1 206 ? -11.116 13.025 29.305 1.00 41.18 207 GLY A C 1
ATOM 1679 O O . GLY A 1 206 ? -10.332 13.209 30.237 1.00 43.40 207 GLY A O 1
ATOM 1680 N N . LYS A 1 207 ? -10.798 12.346 28.193 1.00 38.50 208 LYS A N 1
ATOM 1681 C CA . LYS A 1 207 ? -9.450 11.802 27.864 1.00 38.48 208 LYS A CA 1
ATOM 1682 C C . LYS A 1 207 ? -8.811 12.671 26.769 1.00 34.91 208 LYS A C 1
ATOM 1683 O O . LYS A 1 207 ? -9.538 13.157 25.889 1.00 34.33 208 LYS A O 1
ATOM 1685 N N . LEU A 1 208 ? -7.484 12.796 26.768 1.00 31.72 209 LEU A N 1
ATOM 1686 C CA . LEU A 1 208 ? -6.741 13.442 25.677 1.00 32.67 209 LEU A CA 1
ATOM 1687 C C . LEU A 1 208 ? -6.237 12.325 24.788 1.00 30.66 209 LEU A C 1
ATOM 1688 O O . LEU A 1 208 ? -5.673 11.356 25.326 1.00 32.42 209 LEU A O 1
ATOM 1693 N N . ILE A 1 209 ? -6.334 12.520 23.503 1.00 28.68 210 ILE A N 1
ATOM 1694 C CA . ILE A 1 209 ? -5.883 11.545 22.476 1.00 30.04 210 ILE A CA 1
ATOM 1695 C C . ILE A 1 209 ? -5.002 12.278 21.461 1.00 30.19 210 ILE A C 1
ATOM 1696 O O . ILE A 1 209 ? -5.354 13.424 21.047 1.00 27.50 210 ILE A O 1
ATOM 1701 N N . THR A 1 210 ? -3.872 11.679 21.068 1.00 27.59 211 THR A N 1
ATOM 1702 C CA . THR A 1 210 ? -2.994 12.328 20.073 1.00 27.22 211 THR A CA 1
ATOM 1703 C C . THR A 1 210 ? -2.341 11.217 19.268 1.00 26.41 211 THR A C 1
ATOM 1704 O O . THR A 1 210 ? -2.023 10.140 19.779 1.00 28.59 211 THR A O 1
ATOM 1708 N N . PRO A 1 211 ? -2.138 11.412 17.975 1.00 25.53 212 PRO A N 1
ATOM 1709 C CA . PRO A 1 211 ? -1.420 10.402 17.205 1.00 27.29 212 PRO A CA 1
ATOM 1710 C C . PRO A 1 211 ? -0.045 10.051 17.795 1.00 27.50 212 PRO A C 1
ATOM 1711 O O . PRO A 1 211 ? 0.658 10.969 18.245 1.00 28.35 212 PRO A O 1
ATOM 1715 N N . ASP A 1 212 ? 0.297 8.750 17.836 1.00 27.61 213 ASP A N 1
ATOM 1716 C CA . ASP A 1 212 ? 1.627 8.274 18.293 1.00 29.45 213 ASP A CA 1
ATOM 1717 C C . ASP A 1 212 ? 2.647 8.745 17.276 1.00 28.29 213 ASP A C 1
ATOM 1718 O O . ASP A 1 212 ? 2.342 9.102 16.121 1.00 27.91 213 ASP A O 1
ATOM 1723 N N . ILE A 1 213 ? 3.869 8.841 17.708 1.00 29.02 214 ILE A N 1
ATOM 1724 C CA . ILE A 1 213 ? 4.927 9.426 16.866 1.00 29.61 214 ILE A CA 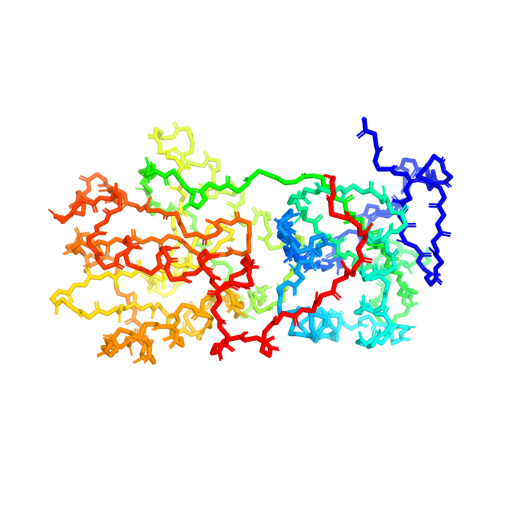1
ATOM 1725 C C . ILE A 1 213 ? 5.125 8.615 15.580 1.00 29.82 214 ILE A C 1
ATOM 1726 O O . ILE A 1 213 ? 5.360 9.254 14.530 1.00 32.06 214 ILE A O 1
ATOM 1731 N N . THR A 1 214 ? 4.967 7.289 15.609 1.00 29.44 215 THR A N 1
ATOM 1732 C CA . THR A 1 214 ? 5.168 6.442 14.384 1.00 30.93 215 THR A CA 1
ATOM 1733 C C . THR A 1 214 ? 3.938 6.560 13.454 1.00 31.23 215 THR A C 1
ATOM 1734 O O . THR A 1 214 ? 3.939 5.872 12.402 1.00 28.36 215 THR A O 1
ATOM 1738 N N . SER A 1 215 ? 2.955 7.427 13.750 1.00 30.30 216 SER A N 1
ATOM 1739 C CA . SER A 1 215 ? 1.874 7.795 12.780 1.00 29.07 216 SER A CA 1
ATOM 1740 C C . SER A 1 215 ? 2.427 8.686 11.669 1.00 28.43 216 SER A C 1
ATOM 1741 O O . SER A 1 215 ? 1.712 8.906 10.646 1.00 29.92 216 SER A O 1
ATOM 1744 N N . GLY A 1 216 ? 3.682 9.134 11.837 1.00 28.79 217 GLY A N 1
ATOM 1745 C CA . GLY A 1 216 ? 4.477 9.906 10.882 1.00 28.14 217 GLY A CA 1
ATOM 1746 C C . GLY A 1 216 ? 4.315 11.399 11.080 1.00 29.46 217 GLY A C 1
ATOM 1747 O O . GLY A 1 216 ? 3.700 12.111 10.239 1.00 29.91 217 GLY A O 1
ATOM 1748 N N . ILE A 1 217 ? 4.864 11.855 12.188 1.00 29.21 218 ILE A N 1
ATOM 1749 C CA . ILE A 1 217 ? 4.705 13.231 12.681 1.00 29.46 218 ILE A CA 1
ATOM 1750 C C . ILE A 1 217 ? 6.079 13.676 13.197 1.00 31.87 218 ILE A C 1
ATOM 1751 O O . ILE A 1 217 ? 6.954 12.835 13.468 1.00 29.21 218 ILE A O 1
ATOM 1756 N N . LEU A 1 218 ? 6.248 14.977 13.309 1.00 29.76 219 LEU A N 1
ATOM 1757 C CA . LEU A 1 218 ? 7.438 15.535 13.958 1.00 33.15 219 LEU A CA 1
ATOM 1758 C C . LEU A 1 218 ? 7.266 15.323 15.471 1.00 32.45 219 LEU A C 1
ATOM 1759 O O . LEU A 1 218 ? 6.134 15.482 15.965 1.00 33.50 219 LEU A O 1
ATOM 1764 N N . GLU A 1 219 ? 8.318 14.897 16.139 1.00 33.38 220 GLU A N 1
ATOM 1765 C CA . GLU A 1 219 ? 8.363 14.754 17.622 1.00 35.54 220 GLU A CA 1
ATOM 1766 C C . GLU A 1 219 ? 8.425 16.137 18.326 1.00 34.13 220 GLU A C 1
ATOM 1767 O O . GLU A 1 219 ? 9.454 16.510 18.942 1.00 31.55 220 GLU A O 1
ATOM 1773 N N . SER A 1 220 ? 7.277 16.789 18.352 1.00 32.69 221 SER A N 1
ATOM 1774 C CA . SER A 1 220 ? 7.073 18.160 18.859 1.00 32.28 221 SER A CA 1
ATOM 1775 C C . SER A 1 220 ? 7.480 18.246 20.344 1.00 29.51 221 SER A C 1
ATOM 1776 O O . SER A 1 220 ? 7.020 17.433 21.140 1.00 26.87 221 SER A O 1
ATOM 1779 N N . ILE A 1 221 ? 8.189 19.313 20.701 1.00 26.56 222 ILE A N 1
ATOM 1780 C CA . ILE A 1 221 ? 8.451 19.714 22.100 1.00 26.80 222 ILE A CA 1
ATOM 1781 C C . ILE A 1 221 ? 7.180 20.268 22.758 1.00 26.27 222 ILE A C 1
ATOM 1782 O O . ILE A 1 221 ? 6.946 19.946 23.933 1.00 26.52 222 ILE A O 1
ATOM 1787 N N . THR A 1 222 ? 6.327 20.989 22.028 1.00 24.04 223 THR A N 1
ATOM 1788 C CA . THR A 1 222 ? 5.024 21.449 22.574 1.00 25.36 223 THR A CA 1
ATOM 1789 C C . THR A 1 222 ? 4.136 20.234 22.871 1.00 25.48 223 THR A C 1
ATOM 1790 O O . THR A 1 222 ? 3.489 20.208 23.957 1.00 26.73 223 THR A O 1
ATOM 1794 N N . ARG A 1 223 ? 4.095 19.265 21.971 1.00 25.20 224 ARG A N 1
ATOM 1795 C CA . ARG A 1 223 ? 3.331 17.993 22.178 1.00 25.25 224 ARG A CA 1
ATOM 1796 C C . ARG A 1 223 ? 3.776 17.356 23.482 1.00 25.16 224 ARG A C 1
ATOM 1797 O O . ARG A 1 223 ? 2.919 17.062 24.318 1.00 26.57 224 ARG A O 1
ATOM 1805 N N . ASP A 1 224 ? 5.069 17.259 23.712 1.00 26.29 225 ASP A N 1
ATOM 1806 C CA . ASP A 1 224 ? 5.643 16.622 24.924 1.00 28.04 225 ASP A CA 1
ATOM 1807 C C . ASP A 1 224 ? 5.210 17.435 26.133 1.00 27.42 225 ASP A C 1
ATOM 1808 O O . ASP A 1 224 ? 4.806 16.850 27.216 1.00 27.87 225 ASP A O 1
ATOM 1813 N N . THR A 1 225 ? 5.338 18.750 26.022 1.00 26.50 226 THR A N 1
ATOM 1814 C CA . THR A 1 225 ? 4.963 19.664 27.116 1.00 26.76 226 THR A CA 1
ATOM 1815 C C . THR A 1 225 ? 3.491 19.466 27.487 1.00 28.60 226 THR A C 1
ATOM 1816 O O . THR A 1 225 ? 3.152 19.321 28.718 1.00 30.49 226 THR A O 1
ATOM 1820 N N . VAL A 1 226 ? 2.621 19.417 26.497 1.00 30.08 227 VAL A N 1
ATOM 1821 C CA . VAL A 1 226 ? 1.149 19.245 26.725 1.00 28.47 227 VAL A CA 1
ATOM 1822 C C . VAL A 1 226 ? 0.861 17.894 27.385 1.00 27.97 227 VAL A C 1
ATOM 1823 O O . VAL A 1 226 ? 0.153 17.857 28.334 1.00 30.50 227 VAL A O 1
ATOM 1827 N N . ILE A 1 227 ? 1.485 16.815 26.987 1.00 29.78 228 ILE A N 1
ATOM 1828 C CA . ILE A 1 227 ? 1.211 15.472 27.577 1.00 30.52 228 ILE A CA 1
ATOM 1829 C C . ILE A 1 227 ? 1.636 15.538 29.045 1.00 33.68 228 ILE A C 1
ATOM 1830 O O . ILE A 1 227 ? 0.833 15.122 29.878 1.00 33.83 228 ILE A O 1
ATOM 1835 N N . HIS A 1 228 ? 2.821 16.100 29.351 1.00 34.19 229 HIS A N 1
ATOM 1836 C CA . HIS A 1 228 ? 3.329 16.248 30.737 1.00 35.24 229 HIS A CA 1
ATOM 1837 C C . HIS A 1 228 ? 2.346 17.041 31.585 1.00 31.91 229 HIS A C 1
ATOM 1838 O O . HIS A 1 228 ? 2.020 16.602 32.704 1.00 32.28 229 HIS A O 1
ATOM 1845 N N . LEU A 1 229 ? 1.941 18.200 31.111 1.00 30.44 230 LEU A N 1
ATOM 1846 C CA . LEU A 1 229 ? 1.057 19.092 31.887 1.00 31.75 230 LEU A CA 1
ATOM 1847 C C . LEU A 1 229 ? -0.312 18.410 32.031 1.00 34.04 230 LEU A C 1
ATOM 1848 O O . LEU A 1 229 ? -0.854 18.410 33.165 1.00 33.23 230 LEU A O 1
ATOM 1853 N N . ALA A 1 230 ? -0.828 17.750 30.987 1.00 33.70 231 ALA A N 1
ATOM 1854 C CA . ALA A 1 230 ? -2.150 17.096 31.099 1.00 33.90 231 ALA A CA 1
ATOM 1855 C C . ALA A 1 230 ? -2.074 16.006 32.175 1.00 36.35 231 ALA A C 1
ATOM 1856 O O . ALA A 1 230 ? -3.005 15.911 32.976 1.00 36.58 231 ALA A O 1
ATOM 1858 N N . ARG A 1 231 ? -1.037 15.167 32.167 1.00 36.16 232 ARG A N 1
ATOM 1859 C CA . ARG A 1 231 ? -0.929 14.055 33.143 1.00 36.98 232 ARG A CA 1
ATOM 1860 C C . ARG A 1 231 ? -0.637 14.602 34.528 1.00 36.71 232 ARG A C 1
ATOM 1861 O O . ARG A 1 231 ? -1.282 14.143 35.491 1.00 37.47 232 ARG A O 1
ATOM 1869 N N . GLU A 1 232 ? 0.374 15.463 34.666 1.00 38.85 233 GLU A N 1
ATOM 1870 C CA . GLU A 1 232 ? 0.961 15.838 35.989 1.00 38.95 233 GLU A CA 1
ATOM 1871 C C . GLU A 1 232 ? 0.131 16.932 36.666 1.00 40.27 233 GLU A C 1
ATOM 1872 O O . GLU A 1 232 ? -0.111 16.810 37.860 1.00 38.51 233 GLU A O 1
ATOM 1878 N N . VAL A 1 233 ? -0.359 17.940 35.954 1.00 37.73 234 VAL A N 1
ATOM 1879 C CA . VAL A 1 233 ? -1.141 19.028 36.610 1.00 38.00 234 VAL A CA 1
ATOM 1880 C C . VAL A 1 233 ? -2.627 18.667 36.605 1.00 40.74 234 VAL A C 1
ATOM 1881 O O . VAL A 1 233 ? -3.290 18.844 37.639 1.00 41.46 234 VAL A O 1
ATOM 1885 N N . LEU A 1 234 ? -3.176 18.183 35.498 1.00 37.52 235 LEU A N 1
ATOM 1886 C CA . LEU A 1 234 ? -4.643 17.905 35.461 1.00 40.33 235 LEU A CA 1
ATOM 1887 C C . LEU A 1 234 ? -4.983 16.462 35.825 1.00 39.40 235 LEU A C 1
ATOM 1888 O O . LEU A 1 234 ? -6.133 16.191 35.967 1.00 41.77 235 LEU A O 1
ATOM 1893 N N . GLY A 1 235 ? -4.040 15.529 35.878 1.00 38.43 236 GLY A N 1
ATOM 1894 C CA . GLY A 1 235 ? -4.361 14.121 36.190 1.00 39.13 236 GLY A CA 1
ATOM 1895 C C . GLY A 1 235 ? -5.182 13.467 35.074 1.00 40.12 236 GLY A C 1
ATOM 1896 O O . GLY A 1 235 ? -5.939 12.558 35.381 1.00 38.20 236 GLY A O 1
ATOM 1897 N N . LEU A 1 236 ? -5.075 13.931 33.822 1.00 36.89 237 LEU A N 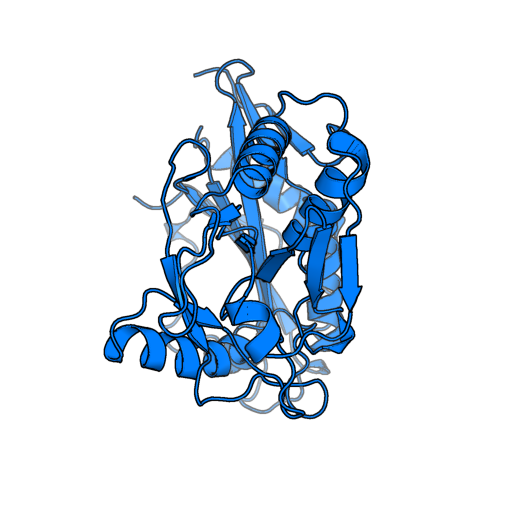1
ATOM 1898 C CA . LEU A 1 236 ? -5.866 13.379 32.701 1.00 39.53 237 LEU A CA 1
ATOM 1899 C C . LEU A 1 236 ? -5.205 12.097 32.181 1.00 40.32 237 LEU A C 1
ATOM 1900 O O . LEU A 1 236 ? -3.983 11.976 32.227 1.00 38.24 237 LEU A O 1
ATOM 1905 N N . GLU A 1 237 ? -6.000 11.185 31.658 1.00 41.68 238 GLU A N 1
ATOM 1906 C CA . GLU A 1 237 ? -5.503 10.081 30.809 1.00 45.83 238 GLU A CA 1
ATOM 1907 C C . GLU A 1 237 ? -5.114 10.698 29.454 1.00 43.41 238 GLU A C 1
ATOM 1908 O O . GLU A 1 237 ? -5.902 11.486 28.919 1.00 40.21 238 GLU A O 1
ATOM 1914 N N . VAL A 1 238 ? -3.937 10.363 28.927 1.00 38.41 239 VAL A N 1
ATOM 1915 C CA . VAL A 1 238 ? -3.490 10.777 27.583 1.00 36.02 239 VAL A CA 1
ATOM 1916 C C . VAL A 1 238 ? -3.138 9.529 26.808 1.00 37.78 239 VAL A C 1
ATOM 1917 O O . VAL A 1 238 ? -2.284 8.707 27.336 1.00 39.43 239 VAL A O 1
ATOM 1921 N N . GLU A 1 239 ? -3.815 9.316 25.684 1.00 36.30 240 GLU A N 1
ATOM 1922 C CA . GLU A 1 239 ? -3.458 8.185 24.792 1.00 36.80 240 GLU A CA 1
ATOM 1923 C C . GLU A 1 239 ? -2.732 8.687 23.548 1.00 33.35 240 GLU A C 1
ATOM 1924 O O . GLU A 1 239 ? -3.287 9.494 22.804 1.00 33.83 240 GLU A O 1
ATOM 1935 N N . GLU A 1 240 ? -1.551 8.126 23.356 1.00 30.78 241 GLU A N 1
ATOM 1936 C CA . GLU A 1 240 ? -0.721 8.257 22.150 1.00 31.18 241 GLU A CA 1
ATOM 1937 C C . GLU A 1 240 ? -0.977 6.968 21.388 1.00 30.54 241 GLU A C 1
ATOM 1938 O O . GLU A 1 240 ? -0.626 5.893 21.921 1.00 29.41 241 GLU A O 1
ATOM 1944 N N . ARG A 1 241 ? -1.692 7.051 20.276 1.00 28.51 242 ARG A N 1
ATOM 1945 C CA . ARG A 1 241 ? -2.096 5.824 19.571 1.00 31.54 242 ARG A CA 1
ATOM 1946 C C . ARG A 1 241 ? -2.353 6.147 18.109 1.00 29.87 242 ARG A C 1
ATOM 1947 O O . ARG A 1 241 ? -2.393 7.337 17.730 1.00 30.09 242 ARG A O 1
ATOM 1955 N N . VAL A 1 242 ? -2.654 5.095 17.341 1.00 28.98 243 VAL A N 1
ATOM 1956 C CA . VAL A 1 242 ? -3.156 5.288 15.967 1.00 28.35 243 VAL A CA 1
ATOM 1957 C C . VAL A 1 242 ? -4.538 5.884 16.148 1.00 27.75 243 VAL A C 1
ATOM 1958 O O . VAL A 1 242 ? -5.285 5.405 17.073 1.00 29.25 243 VAL A O 1
ATOM 1962 N N . VAL A 1 243 ? -4.835 6.906 15.373 1.00 27.28 244 VAL A N 1
ATOM 1963 C CA . VAL A 1 243 ? -6.130 7.653 15.417 1.00 26.01 244 VAL A CA 1
ATOM 1964 C C . VAL A 1 243 ? -6.756 7.587 14.013 1.00 27.22 244 VAL A C 1
ATOM 1965 O O . VAL A 1 243 ? -6.076 7.911 13.022 1.00 27.09 244 VAL A O 1
ATOM 1969 N N . ASP A 1 244 ? -8.042 7.268 13.940 1.00 27.97 245 ASP A N 1
ATOM 1970 C CA . ASP A 1 244 ? -8.799 7.191 12.662 1.00 28.35 245 ASP A CA 1
ATOM 1971 C C . ASP A 1 244 ? -9.435 8.568 12.400 1.00 26.14 245 ASP A C 1
ATOM 1972 O O . ASP A 1 244 ? -9.829 9.256 13.340 1.00 26.45 245 ASP A O 1
ATOM 1977 N N . ARG A 1 245 ? -9.653 8.896 11.141 1.00 24.24 246 ARG A N 1
ATOM 1978 C CA . ARG A 1 245 ? -10.318 10.150 10.694 1.00 24.81 246 ARG A CA 1
ATOM 1979 C C . ARG A 1 245 ? -11.710 10.360 11.305 1.00 27.01 246 ARG A C 1
ATOM 1980 O O . ARG A 1 245 ? -11.957 11.426 11.922 1.00 27.54 246 ARG A O 1
ATOM 1988 N N . THR A 1 246 ? -12.654 9.389 11.178 1.00 26.66 247 THR A N 1
ATOM 1989 C CA . THR A 1 246 ? -14.068 9.707 11.525 1.00 27.09 247 THR A CA 1
ATOM 1990 C C . THR A 1 246 ? -14.233 9.891 13.032 1.00 28.65 247 THR A C 1
ATOM 1991 O O . THR A 1 246 ? -15.024 10.769 13.470 1.00 27.36 247 THR A O 1
ATOM 1995 N N . GLU A 1 247 ? -13.409 9.202 13.834 1.00 29.98 248 GLU A N 1
ATOM 1996 C CA . GLU A 1 247 ? -13.470 9.387 15.294 1.00 30.52 248 GLU A CA 1
ATOM 1997 C C . GLU A 1 247 ? -13.162 10.827 15.673 1.00 28.81 248 GLU A C 1
ATOM 1998 O O . GLU A 1 247 ? -13.710 11.292 16.696 1.00 28.71 248 GLU A O 1
ATOM 2004 N N . THR A 1 248 ? -12.314 11.526 14.922 1.00 29.13 249 THR A N 1
ATOM 2005 C CA . THR A 1 248 ? -11.921 12.921 15.220 1.00 28.08 249 THR A CA 1
ATOM 2006 C C . THR A 1 248 ? -13.107 13.853 15.036 1.00 28.09 249 THR A C 1
ATOM 2007 O O . THR A 1 248 ? -13.138 14.910 15.648 1.00 28.14 249 THR A O 1
ATOM 2011 N N . TYR A 1 249 ? -14.005 13.537 14.130 1.00 28.69 250 TYR A N 1
ATOM 2012 C CA . TYR A 1 249 ? -15.221 14.350 13.853 1.00 28.05 250 TYR A CA 1
ATOM 2013 C C . TYR A 1 249 ? -16.141 14.372 15.070 1.00 28.64 250 TYR A C 1
ATOM 2014 O O . TYR A 1 249 ? -16.929 15.305 15.219 1.00 29.08 250 TYR A O 1
ATOM 2023 N N . LEU A 1 250 ? -16.055 13.341 15.915 1.00 29.56 251 LEU A N 1
ATOM 2024 C CA . LEU A 1 250 ? -16.880 13.201 17.143 1.00 30.70 251 LEU A CA 1
ATOM 2025 C C . LEU A 1 250 ? -16.119 13.709 18.377 1.00 32.25 251 LEU A C 1
ATOM 2026 O O . LEU A 1 250 ? -16.619 13.517 19.460 1.00 31.38 251 LEU A O 1
ATOM 2031 N N . ALA A 1 251 ? -14.921 14.289 18.233 1.00 31.87 252 ALA A N 1
ATOM 2032 C CA . ALA A 1 251 ? -14.130 14.847 19.364 1.00 31.03 252 ALA A CA 1
ATOM 2033 C C . ALA A 1 251 ? -14.952 15.909 20.096 1.00 30.51 252 ALA A C 1
ATOM 2034 O O . ALA A 1 251 ? -15.600 16.741 19.411 1.00 31.70 252 ALA A O 1
ATOM 2036 N N . ASP A 1 252 ? -14.956 15.903 21.431 1.00 30.53 253 ASP A N 1
ATOM 2037 C CA . ASP A 1 252 ? -15.533 16.993 22.247 1.00 30.86 253 ASP A CA 1
ATOM 2038 C C . ASP A 1 252 ? -14.764 18.293 22.035 1.00 32.20 253 ASP A C 1
ATOM 2039 O O . ASP A 1 252 ? -15.369 19.407 22.060 1.00 32.47 253 ASP A O 1
ATOM 2044 N N . GLU A 1 253 ? -13.445 18.189 21.979 1.00 31.47 254 GLU A N 1
ATOM 2045 C CA . GLU A 1 253 ? -12.578 19.376 21.719 1.00 31.09 254 GLU A CA 1
ATOM 2046 C C . GLU A 1 253 ? -11.440 18.945 20.821 1.00 29.01 254 GLU A C 1
ATOM 2047 O O . GLU A 1 253 ? -11.067 17.751 20.794 1.00 31.13 254 GLU A O 1
ATOM 2053 N N . ALA A 1 254 ? -10.748 19.898 20.262 1.00 29.55 255 ALA A N 1
ATOM 2054 C CA . ALA A 1 254 ? -9.506 19.585 19.530 1.00 28.75 255 ALA A CA 1
ATOM 2055 C C . ALA A 1 254 ? -8.639 20.845 19.509 1.00 29.02 255 ALA A C 1
ATOM 2056 O O . ALA A 1 254 ? -9.167 21.967 19.585 1.00 27.48 255 ALA A O 1
ATOM 2058 N N . PHE A 1 255 ? -7.343 20.643 19.406 1.00 27.94 256 PHE A N 1
ATOM 2059 C CA . PHE A 1 255 ? -6.427 21.815 19.312 1.00 27.75 256 PHE A CA 1
ATOM 2060 C C . PHE A 1 255 ? -5.153 21.411 18.597 1.00 25.82 256 PHE A C 1
ATOM 2061 O O . PHE A 1 255 ? -4.748 20.206 18.588 1.00 27.59 256 PHE A O 1
ATOM 2069 N N . LEU A 1 256 ? -4.549 22.408 17.963 1.00 27.57 257 LEU A N 1
ATOM 2070 C CA . LEU A 1 256 ? -3.180 22.311 17.404 1.00 29.32 257 LEU A CA 1
ATOM 2071 C C . LEU A 1 256 ? -2.189 22.772 18.455 1.00 32.26 257 LEU A C 1
ATOM 2072 O O . LEU A 1 256 ? -2.560 23.635 19.266 1.00 33.10 257 LEU A O 1
ATOM 2077 N N . CYS A 1 257 ? -0.986 22.197 18.479 1.00 31.44 258 CYS A N 1
ATOM 2078 C CA . CYS A 1 257 ? 0.052 22.732 19.408 1.00 34.89 258 CYS A CA 1
ATOM 2079 C C . CYS A 1 257 ? 1.437 22.623 18.790 1.00 34.78 258 CYS A C 1
ATOM 2080 O O . CYS A 1 257 ? 1.736 21.719 17.925 1.00 34.18 258 CYS A O 1
ATOM 2085 N N . GLY A 1 258 ? 2.241 23.604 19.126 1.00 35.57 259 GLY A N 1
ATOM 2086 C CA . GLY A 1 258 ? 3.523 23.848 18.436 1.00 37.37 259 GLY A CA 1
ATOM 2087 C C . GLY A 1 258 ? 4.157 25.103 19.034 1.00 36.43 259 GLY A C 1
ATOM 2088 O O . GLY A 1 258 ? 3.453 25.868 19.741 1.00 35.70 259 GLY A O 1
ATOM 2089 N N . THR A 1 259 ? 5.470 25.253 18.890 1.00 37.30 260 THR A N 1
ATOM 2090 C CA . THR A 1 259 ? 6.124 26.484 19.414 1.00 37.42 260 THR A CA 1
ATOM 2091 C C . THR A 1 259 ? 5.398 27.711 18.795 1.00 38.30 260 THR A C 1
ATOM 2092 O O . THR A 1 259 ? 4.980 28.618 19.522 1.00 35.18 260 THR A O 1
ATOM 2096 N N . HIS A 1 260 ? 5.226 27.757 17.490 1.00 37.73 261 HIS A N 1
ATOM 2097 C CA . HIS A 1 260 ? 4.560 28.900 16.807 1.00 44.03 261 HIS A CA 1
ATOM 2098 C C . HIS A 1 260 ? 3.032 28.921 17.125 1.00 42.61 261 HIS A C 1
ATOM 2099 O O . HIS A 1 260 ? 2.465 29.960 17.418 1.00 40.95 261 HIS A O 1
ATOM 2106 N N . ALA A 1 261 ? 2.360 27.777 17.113 1.00 37.55 262 ALA A N 1
ATOM 2107 C CA . ALA A 1 261 ? 0.894 27.688 17.280 1.00 36.77 262 ALA A CA 1
ATOM 2108 C C . ALA A 1 261 ? 0.511 27.781 18.767 1.00 38.62 262 ALA A C 1
ATOM 2109 O O . ALA A 1 261 ? -0.751 27.879 19.091 1.00 35.17 262 ALA A O 1
ATOM 2111 N N . GLU A 1 262 ? 1.510 27.764 19.662 1.00 34.64 263 GLU A N 1
ATOM 2112 C CA . GLU A 1 262 ? 1.202 27.737 21.115 1.00 37.38 263 GLU A CA 1
ATOM 2113 C C . GLU A 1 262 ? 0.100 26.652 21.269 1.00 37.65 263 GLU A C 1
ATOM 2114 O O . GLU A 1 262 ? 0.362 25.439 20.860 1.00 37.39 263 GLU A O 1
ATOM 2120 N N . ILE A 1 263 ? -1.080 27.027 21.751 1.00 34.32 264 ILE A N 1
ATOM 2121 C CA . ILE A 1 263 ? -2.253 26.101 21.896 1.00 35.68 264 ILE A CA 1
ATOM 2122 C C . ILE A 1 263 ? -3.371 26.746 21.073 1.00 33.98 264 ILE A C 1
ATOM 2123 O O . ILE A 1 263 ? -3.847 27.762 21.499 1.00 33.49 264 ILE A O 1
ATOM 2128 N N . THR A 1 264 ? -3.720 26.197 19.904 1.00 33.06 265 THR A N 1
ATOM 2129 C CA . THR A 1 264 ? -4.681 26.831 18.970 1.00 32.21 265 THR A CA 1
ATOM 2130 C C . THR A 1 264 ? -5.940 25.968 18.873 1.00 31.76 265 THR A C 1
ATOM 2131 O O . THR A 1 264 ? -5.873 24.870 18.311 1.00 32.21 265 THR A O 1
ATOM 2135 N N . PRO A 1 265 ? -7.079 26.372 19.475 1.00 31.74 266 PRO A N 1
ATOM 2136 C CA . PRO A 1 265 ? -8.311 25.590 19.425 1.00 31.22 266 PRO A CA 1
ATOM 2137 C C . PRO A 1 265 ? -8.857 25.329 18.018 1.00 30.72 266 PRO A C 1
ATOM 2138 O O . PRO A 1 265 ? -8.852 26.243 17.234 1.00 31.43 266 PRO A O 1
ATOM 2142 N N . ILE A 1 266 ? -9.424 24.123 17.813 1.00 30.09 267 ILE A N 1
ATOM 2143 C CA . ILE A 1 266 ? -10.152 23.733 16.571 1.00 28.88 267 ILE A CA 1
ATOM 2144 C C . ILE A 1 266 ? -11.648 23.637 16.900 1.00 29.04 267 ILE A C 1
ATOM 2145 O O . ILE A 1 266 ? -12.031 22.880 17.780 1.00 28.95 267 ILE A O 1
ATOM 2150 N N . ALA A 1 267 ? -12.434 24.477 16.272 1.00 28.98 268 ALA A N 1
ATOM 2151 C CA . ALA A 1 267 ? -13.906 24.607 16.397 1.00 32.05 268 ALA A CA 1
ATOM 2152 C C . ALA A 1 267 ? -14.605 23.498 15.592 1.00 31.18 268 ALA A C 1
ATOM 2153 O O . ALA A 1 267 ? -15.684 23.033 15.992 1.00 30.73 268 ALA A O 1
ATOM 2155 N N . SER A 1 268 ? -14.038 23.128 14.452 1.00 30.40 269 SER A N 1
ATOM 2156 C CA . SER A 1 268 ? -14.638 22.122 13.549 1.00 30.20 269 SER A CA 1
ATOM 2157 C C . SER A 1 268 ? -13.603 21.473 12.637 1.00 27.28 269 SER A C 1
ATOM 2158 O O . SER A 1 268 ? -12.520 22.064 12.352 1.00 28.26 269 SER A O 1
ATOM 2161 N N . ILE A 1 269 ? -13.906 20.268 12.197 1.00 26.63 270 ILE A N 1
ATOM 2162 C CA . ILE A 1 269 ? -13.092 19.466 11.243 1.00 25.75 270 ILE A CA 1
ATOM 2163 C C . ILE A 1 269 ? -13.988 18.943 10.135 1.00 26.40 270 ILE A C 1
ATOM 2164 O O . ILE A 1 269 ? -14.933 18.199 10.451 1.00 26.38 270 ILE A O 1
ATOM 2169 N N . ASP A 1 270 ? -13.755 19.375 8.894 1.00 26.79 271 ASP A N 1
ATOM 2170 C CA . ASP A 1 270 ? -14.606 19.027 7.727 1.00 27.79 271 ASP A CA 1
ATOM 2171 C C . ASP A 1 270 ? -16.075 19.317 8.090 1.00 30.14 271 ASP A C 1
ATOM 2172 O O . ASP A 1 270 ? -16.965 18.499 7.829 1.00 25.40 271 ASP A O 1
ATOM 2177 N N . ARG A 1 271 ? -16.300 20.443 8.728 1.00 29.03 272 ARG A N 1
ATOM 2178 C CA . ARG A 1 271 ? -17.637 20.944 9.087 1.00 30.90 272 ARG A CA 1
ATOM 2179 C C . ARG A 1 271 ? -18.381 20.012 10.078 1.00 32.26 272 ARG A C 1
ATOM 2180 O O . ARG A 1 271 ? -19.595 19.905 9.972 1.00 34.88 272 ARG A O 1
ATOM 2188 N N . HIS A 1 272 ? -17.677 19.225 10.885 1.00 29.00 273 HIS A N 1
ATOM 2189 C CA . HIS A 1 272 ? -18.178 18.571 12.097 1.00 29.28 273 HIS A CA 1
ATOM 2190 C C . HIS A 1 272 ? -17.679 19.407 13.278 1.00 28.46 273 HIS A C 1
ATOM 2191 O O . HIS A 1 272 ? -16.426 19.533 13.514 1.00 27.95 273 HIS A O 1
ATOM 2198 N N . GLU A 1 273 ? -18.585 19.969 14.030 1.00 28.67 274 GLU A N 1
ATOM 2199 C CA . GLU A 1 273 ? -18.261 20.885 15.141 1.00 31.62 274 GLU A CA 1
ATOM 2200 C C . GLU A 1 273 ? -17.870 20.132 16.435 1.00 31.35 274 GLU A C 1
ATOM 2201 O O . GLU A 1 273 ? -18.553 19.206 16.888 1.00 30.74 274 GLU A O 1
ATOM 2207 N N . MET A 1 274 ? -16.780 20.542 17.058 1.00 29.76 275 MET A N 1
ATOM 2208 C CA . MET A 1 274 ? -16.336 20.018 18.369 1.00 31.07 275 MET A CA 1
ATOM 2209 C C . MET A 1 274 ? -17.451 20.381 19.401 1.00 34.58 275 MET A C 1
ATOM 2210 O O . MET A 1 274 ? -17.774 21.536 19.549 1.00 32.85 275 MET A O 1
ATOM 2215 N N . LYS A 1 275 ? -18.069 19.365 20.005 1.00 36.93 276 LYS A N 1
ATOM 2216 C CA . LYS A 1 275 ? -19.325 19.444 20.806 1.00 40.60 276 LYS A CA 1
ATOM 2217 C C . LYS A 1 275 ? -19.163 20.401 21.994 1.00 37.83 276 LYS A C 1
ATOM 2218 O O . LYS A 1 275 ? -20.146 21.054 22.373 1.00 37.62 276 LYS A O 1
ATOM 2224 N N . HIS A 1 276 ? -17.968 20.468 22.609 1.00 35.06 277 HIS A N 1
ATOM 2225 C CA . HIS A 1 276 ? -17.786 21.256 23.857 1.00 34.99 277 HIS A CA 1
ATOM 2226 C C . HIS A 1 276 ? -17.193 22.615 23.550 1.00 36.77 277 HIS A C 1
ATOM 2227 O O . HIS A 1 276 ? -16.789 23.264 24.486 1.00 35.39 277 HIS A O 1
ATOM 2234 N N . GLY A 1 277 ? -17.113 23.008 22.286 1.00 37.51 278 GLY A N 1
ATOM 2235 C CA . GLY A 1 277 ? -16.671 24.367 21.879 1.00 36.25 278 GLY A CA 1
ATOM 2236 C C . GLY A 1 277 ? -15.162 24.426 21.687 1.00 33.74 278 GLY A C 1
ATOM 2237 O O . GLY A 1 277 ? -14.490 23.358 21.576 1.00 32.33 278 GLY A O 1
ATOM 2238 N N . ALA A 1 278 ? -14.640 25.640 21.579 1.00 32.90 279 ALA A N 1
ATOM 2239 C CA . ALA A 1 278 ? -13.271 25.920 21.114 1.00 35.81 279 ALA A CA 1
ATOM 2240 C C . ALA A 1 278 ? -12.925 27.352 21.506 1.00 36.54 279 ALA A C 1
ATOM 2241 O O . ALA A 1 278 ? -13.445 28.280 20.908 1.00 38.18 279 ALA A O 1
ATOM 2243 N N . PRO A 1 279 ? -12.082 27.567 22.536 1.00 38.89 280 PRO A N 1
ATOM 2244 C CA . PRO A 1 279 ? -11.476 26.498 23.328 1.00 37.10 280 PRO A CA 1
ATOM 2245 C C . PRO A 1 279 ? -12.474 25.822 24.265 1.00 36.55 280 PRO A C 1
ATOM 2246 O O . PRO A 1 279 ? -13.186 26.494 24.960 1.00 36.19 280 PRO A O 1
ATOM 2250 N N . GLY A 1 280 ? -12.454 24.494 24.295 1.00 33.57 281 GLY A N 1
ATOM 2251 C CA . GLY A 1 280 ? -13.285 23.706 25.200 1.00 35.53 281 GLY A CA 1
ATOM 2252 C C . GLY A 1 280 ? -12.728 23.804 26.609 1.00 36.39 281 GLY A C 1
ATOM 2253 O O . GLY A 1 280 ? -11.694 24.450 26.842 1.00 34.70 281 GLY A O 1
ATOM 2254 N N . PRO A 1 281 ? -13.429 23.215 27.592 1.00 38.43 282 PRO A N 1
ATOM 2255 C CA . PRO A 1 281 ? -12.976 23.342 28.987 1.00 39.12 282 PRO A CA 1
ATOM 2256 C C . PRO A 1 281 ? -11.565 22.783 29.243 1.00 37.69 282 PRO A C 1
ATOM 2257 O O . PRO A 1 281 ? -10.787 23.421 29.958 1.00 37.61 282 PRO A O 1
ATOM 2261 N N . ILE A 1 282 ? -11.257 21.593 28.734 1.00 35.78 283 ILE A N 1
ATOM 2262 C CA . ILE A 1 282 ? -9.938 20.986 28.995 1.00 35.65 283 ILE A CA 1
ATOM 2263 C C . ILE A 1 282 ? -8.873 21.769 28.229 1.00 33.96 283 ILE A C 1
ATOM 2264 O O . ILE A 1 282 ? -7.790 22.030 28.813 1.00 33.54 283 ILE A O 1
ATOM 2269 N N . THR A 1 283 ? -9.152 22.159 26.996 1.00 33.81 284 THR A N 1
ATOM 2270 C CA . THR A 1 283 ? -8.263 23.003 26.153 1.00 32.65 284 THR A CA 1
ATOM 2271 C C . THR A 1 283 ? -7.945 24.284 26.930 1.00 34.70 284 THR A C 1
ATOM 2272 O O . THR A 1 283 ? -6.767 24.758 26.938 1.00 31.67 284 THR A O 1
ATOM 2276 N N . ARG A 1 284 ? -8.953 24.890 27.494 1.00 35.60 285 ARG A N 1
ATOM 2277 C CA . ARG A 1 284 ? -8.784 26.219 28.154 1.00 37.71 285 ARG A CA 1
ATOM 2278 C C . ARG A 1 284 ? -7.874 26.051 29.381 1.00 37.08 285 ARG A C 1
ATOM 2279 O O . ARG A 1 284 ? -7.004 26.901 29.588 1.00 36.68 285 ARG A O 1
ATOM 2287 N N . GLN A 1 285 ? -8.011 24.942 30.114 1.00 38.56 286 GLN A N 1
ATOM 2288 C CA . GLN A 1 285 ? -7.179 24.651 31.309 1.00 39.09 286 GLN A CA 1
ATOM 2289 C C . GLN A 1 285 ? -5.731 24.463 30.837 1.00 38.16 286 GLN A C 1
ATOM 2290 O O . GLN A 1 285 ? -4.805 24.967 31.489 1.00 34.75 286 GLN A O 1
ATOM 2296 N N . LEU A 1 286 ? -5.518 23.761 29.722 1.00 35.75 287 LEU A N 1
ATOM 2297 C CA . LEU A 1 286 ? -4.135 23.457 29.288 1.00 35.71 287 LEU A CA 1
ATOM 2298 C C . LEU A 1 286 ? -3.505 24.749 28.767 1.00 36.76 287 LEU A C 1
ATOM 2299 O O . LEU A 1 286 ? -2.299 24.976 28.976 1.00 34.74 287 LEU A O 1
ATOM 2304 N N . ARG A 1 287 ? -4.301 25.593 28.133 1.00 36.18 288 ARG A N 1
ATOM 2305 C CA . ARG A 1 287 ? -3.777 26.859 27.595 1.00 35.78 288 ARG A CA 1
ATOM 2306 C C . ARG A 1 287 ? -3.319 27.739 28.745 1.00 36.03 288 ARG A C 1
ATOM 2307 O O . ARG A 1 287 ? -2.260 28.376 28.609 1.00 35.66 288 ARG A O 1
ATOM 2315 N N . ASP A 1 288 ? -4.142 27.879 29.784 1.00 36.94 289 ASP A N 1
ATOM 2316 C CA . ASP A 1 288 ? -3.826 28.707 30.977 1.00 37.53 289 ASP A CA 1
ATOM 2317 C C . ASP A 1 288 ? -2.588 28.118 31.688 1.00 34.18 289 ASP A C 1
ATOM 2318 O O . ASP A 1 288 ? -1.720 28.882 32.088 1.00 33.10 289 ASP A O 1
ATOM 2323 N N . ILE A 1 289 ? -2.497 26.794 31.819 1.00 32.27 290 ILE A N 1
ATOM 2324 C CA . ILE A 1 289 ? -1.346 26.173 32.530 1.00 33.59 290 ILE A CA 1
ATOM 2325 C C . ILE A 1 289 ? -0.097 26.459 31.716 1.00 32.56 290 ILE A C 1
ATOM 2326 O O . ILE A 1 289 ? 0.938 26.843 32.320 1.00 31.61 290 ILE A O 1
ATOM 2331 N N . TYR A 1 290 ? -0.168 26.265 30.390 1.00 32.14 291 TYR A N 1
ATOM 2332 C CA . TYR A 1 290 ? 0.983 26.453 29.486 1.00 32.79 291 TYR A CA 1
ATOM 2333 C C . TYR A 1 290 ? 1.526 27.883 29.628 1.00 30.61 291 TYR A C 1
ATOM 2334 O O . TYR A 1 290 ? 2.744 28.118 29.823 1.00 29.40 291 TYR A O 1
ATOM 2343 N N . ARG A 1 291 ? 0.630 28.842 29.535 1.00 30.64 292 ARG A N 1
ATOM 2344 C CA . ARG A 1 291 ? 0.966 30.269 29.646 1.00 32.75 292 ARG A CA 1
ATOM 2345 C C . ARG A 1 291 ? 1.715 30.524 30.953 1.00 35.13 292 ARG A C 1
ATOM 2346 O O . ARG A 1 291 ? 2.726 31.286 30.955 1.00 34.81 292 ARG A O 1
ATOM 2354 N N . GLU A 1 292 ? 1.168 30.049 32.080 1.00 35.81 293 GLU A N 1
ATOM 2355 C CA . GLU A 1 292 ? 1.770 30.398 33.375 1.00 35.17 293 GLU A CA 1
ATOM 2356 C C . GLU A 1 292 ? 3.175 29.759 33.408 1.00 33.56 293 GLU A C 1
ATOM 2357 O O . GLU A 1 292 ? 4.094 30.334 34.040 1.00 33.07 293 GLU A O 1
ATOM 2363 N N . VAL A 1 293 ? 3.345 28.576 32.814 1.00 30.83 294 VAL A N 1
ATOM 2364 C CA . VAL A 1 293 ? 4.660 27.904 32.751 1.00 30.10 294 VAL A CA 1
ATOM 2365 C C . VAL A 1 293 ? 5.631 28.798 31.967 1.00 29.62 294 VAL A C 1
ATOM 2366 O O . VAL A 1 293 ? 6.691 29.124 32.491 1.00 28.18 294 VAL A O 1
ATOM 2370 N N . VAL A 1 294 ? 5.309 29.155 30.724 1.00 28.10 295 VAL A N 1
ATOM 2371 C CA . VAL A 1 294 ? 6.329 29.771 29.825 1.00 29.57 295 VAL A CA 1
ATOM 2372 C C . VAL A 1 294 ? 6.681 31.197 30.270 1.00 30.95 295 VAL A C 1
ATOM 2373 O O . VAL A 1 294 ? 7.809 31.616 30.001 1.00 29.44 295 VAL A O 1
ATOM 2377 N N . TYR A 1 295 ? 5.785 31.904 30.942 1.00 32.17 296 TYR A N 1
ATOM 2378 C CA . TYR A 1 295 ? 6.049 33.267 31.456 1.00 32.28 296 TYR A CA 1
ATOM 2379 C C . TYR A 1 295 ? 6.731 33.239 32.840 1.00 34.71 296 TYR A C 1
ATOM 2380 O O . TYR A 1 295 ? 6.927 34.311 33.426 1.00 34.36 296 TYR A O 1
ATOM 2389 N N . GLY A 1 296 ? 7.126 32.069 33.322 1.00 34.36 297 GLY A N 1
ATOM 2390 C CA . GLY A 1 296 ? 7.912 31.906 34.547 1.00 35.04 297 GLY A CA 1
ATOM 2391 C C . GLY A 1 296 ? 7.079 32.099 35.812 1.00 38.96 297 GLY A C 1
ATOM 2392 O O . GLY A 1 296 ? 7.647 32.582 36.813 1.00 37.35 297 GLY A O 1
ATOM 2393 N N . ARG A 1 297 ? 5.792 31.753 35.817 1.00 37.93 298 ARG A N 1
ATOM 2394 C CA . ARG A 1 297 ? 4.963 31.972 37.019 1.00 41.51 298 ARG A CA 1
ATOM 2395 C C . ARG A 1 297 ? 4.510 30.590 37.497 1.00 41.98 298 ARG A C 1
ATOM 2396 O O . ARG A 1 297 ? 3.481 30.523 38.093 1.00 41.82 298 ARG A O 1
ATOM 2404 N N . ASP A 1 298 ? 5.206 29.506 37.131 1.00 39.90 299 ASP A N 1
ATOM 2405 C CA . ASP A 1 298 ? 4.892 28.158 37.660 1.00 39.91 299 ASP A CA 1
ATOM 2406 C C . ASP A 1 298 ? 6.206 27.478 38.023 1.00 40.00 299 ASP A C 1
ATOM 2407 O O . ASP A 1 298 ? 6.856 26.906 37.140 1.00 34.33 299 ASP A O 1
ATOM 2412 N N . PHE A 1 299 ? 6.522 27.490 39.319 1.00 37.37 300 PHE A N 1
ATOM 2413 C CA . PHE A 1 299 ? 7.853 27.147 39.866 1.00 39.79 300 PHE A CA 1
ATOM 2414 C C . PHE A 1 299 ? 8.084 25.672 39.599 1.00 37.96 300 PHE A C 1
ATOM 2415 O O . PHE A 1 299 ? 9.202 25.244 39.427 1.00 37.52 300 PHE A O 1
ATOM 2430 N N . ARG A 1 300 ? 7.003 24.915 39.513 1.00 39.08 301 ARG A N 1
ATOM 2431 C CA . ARG A 1 300 ? 7.056 23.457 39.277 1.00 38.52 301 ARG A CA 1
ATOM 2432 C C . ARG A 1 300 ? 7.777 23.175 37.968 1.00 37.87 301 ARG A C 1
ATOM 2433 O O . ARG A 1 300 ? 8.401 22.124 37.885 1.00 37.23 301 ARG A O 1
ATOM 2441 N N . TYR A 1 301 ? 7.741 24.082 36.982 1.00 36.06 302 TYR A N 1
ATOM 2442 C CA . TYR A 1 301 ? 8.263 23.733 35.627 1.00 34.06 302 TYR A CA 1
ATOM 2443 C C . TYR A 1 301 ? 9.476 24.617 35.308 1.00 33.59 302 TYR A C 1
ATOM 2444 O O . TYR A 1 301 ? 9.851 24.784 34.150 1.00 29.88 302 TYR A O 1
ATOM 2453 N N . ARG A 1 302 ? 10.100 25.172 36.328 1.00 32.49 303 ARG A N 1
ATOM 2454 C CA . ARG A 1 302 ? 11.258 26.115 36.166 1.00 32.70 303 ARG A CA 1
ATOM 2455 C C . ARG A 1 302 ? 12.406 25.466 35.384 1.00 31.80 303 ARG A C 1
ATOM 2456 O O . ARG A 1 302 ? 13.187 26.189 34.717 1.00 32.07 303 ARG A O 1
ATOM 2464 N N . ASN A 1 303 ? 12.592 24.159 35.485 1.00 31.78 304 ASN A N 1
ATOM 2465 C CA . ASN A 1 303 ? 13.733 23.515 34.792 1.00 34.52 304 ASN A CA 1
ATOM 2466 C C . ASN A 1 303 ? 13.530 23.557 33.258 1.00 32.63 304 ASN A C 1
ATOM 2467 O O . ASN A 1 303 ? 14.504 23.403 32.578 1.00 29.59 304 ASN A O 1
ATOM 2472 N N . TRP A 1 304 ? 12.333 23.834 32.754 1.00 30.44 305 TRP A N 1
ATOM 2473 C CA . TRP A 1 304 ? 12.090 24.027 31.294 1.00 29.48 305 TRP A CA 1
ATOM 2474 C C . TRP A 1 304 ? 12.529 25.428 30.819 1.00 28.71 305 TRP A C 1
ATOM 2475 O O . TRP A 1 304 ? 12.546 25.627 29.605 1.00 29.32 305 TRP A O 1
ATOM 2486 N N . LEU A 1 305 ? 12.875 26.351 31.706 1.00 27.73 306 LEU A N 1
ATOM 2487 C CA . LEU A 1 305 ? 13.077 27.788 31.330 1.00 27.35 306 LEU A CA 1
ATOM 2488 C C . LEU A 1 305 ? 14.557 28.146 31.422 1.00 28.41 306 LEU A C 1
ATOM 2489 O O . LEU A 1 305 ? 15.215 27.752 32.396 1.00 31.59 306 LEU A O 1
ATOM 2494 N N . THR A 1 306 ? 15.061 28.897 30.470 1.00 26.75 307 THR A N 1
ATOM 2495 C CA . THR A 1 306 ? 16.407 29.529 30.542 1.00 26.82 307 THR A CA 1
ATOM 2496 C C . THR A 1 306 ? 16.189 31.019 30.701 1.00 26.72 307 THR A C 1
ATOM 2497 O O . THR A 1 306 ? 15.809 31.666 29.741 1.00 27.44 307 THR A O 1
ATOM 2501 N N . PRO A 1 307 ? 16.417 31.607 31.892 1.00 28.48 308 PRO A N 1
ATOM 2502 C CA . PRO A 1 307 ? 16.275 33.044 32.069 1.00 30.36 308 PRO A CA 1
ATOM 2503 C C . PRO A 1 307 ? 17.410 33.818 31.411 1.00 30.17 308 PRO A C 1
ATOM 2504 O O . PRO A 1 307 ? 18.495 33.417 31.470 1.00 30.27 308 PRO A O 1
ATOM 2508 N N . VAL A 1 308 ? 17.106 34.960 30.827 1.00 28.18 309 VAL A N 1
ATOM 2509 C CA . VAL A 1 308 ? 18.093 35.938 30.340 1.00 29.11 309 VAL A CA 1
ATOM 2510 C C . VAL A 1 308 ? 17.735 37.256 30.982 1.00 29.52 309 VAL A C 1
ATOM 2511 O O . VAL A 1 308 ? 16.691 37.877 30.583 1.00 31.14 309 VAL A O 1
ATOM 2515 N N . GLY A 1 309 ? 18.526 37.661 31.955 1.00 30.36 310 GLY A N 1
ATOM 2516 C CA . GLY A 1 309 ? 18.232 38.912 32.685 1.00 31.23 310 GLY A CA 1
ATOM 2517 C C . GLY A 1 309 ? 18.611 40.086 31.831 1.00 30.33 310 GLY A C 1
ATOM 2518 O O . GLY A 1 309 ? 19.768 40.081 31.288 1.00 31.93 310 GLY A O 1
ATOM 2519 N N . MET A 1 310 ? 17.695 41.011 31.636 1.00 32.26 311 MET A N 1
ATOM 2520 C CA . MET A 1 310 ? 17.914 42.183 30.784 1.00 35.78 311 MET A CA 1
ATOM 2521 C C . MET A 1 310 ? 17.559 43.520 31.476 1.00 44.57 311 MET A C 1
ATOM 2522 O O . MET A 1 310 ? 17.793 44.508 30.807 1.00 45.85 311 MET A O 1
ATOM 2527 N N . GLY A 1 311 ? 16.941 43.602 32.687 1.00 55.26 312 GLY A N 1
ATOM 2528 C CA . GLY A 1 311 ? 16.381 44.885 33.248 1.00 49.76 312 GLY A CA 1
ATOM 2529 C C . GLY A 1 311 ? 14.882 45.118 32.975 1.00 60.31 312 GLY A C 1
ATOM 2530 O O . GLY A 1 311 ? 14.377 45.071 31.760 1.00 58.36 312 GLY A O 1
ATOM 2531 N N . VAL A 1 312 ? 14.190 45.522 34.038 1.00 64.19 313 VAL A N 1
ATOM 2532 C CA . VAL A 1 312 ? 12.724 45.389 34.298 1.00 72.86 313 VAL A CA 1
ATOM 2533 C C . VAL A 1 312 ? 11.966 46.603 33.732 1.00 78.76 313 VAL A C 1
ATOM 2534 O O . VAL A 1 312 ? 11.352 47.350 34.568 1.00 84.53 313 VAL A O 1
ATOM 2536 N N . ARG A 1 313 ? 12.025 46.832 32.404 1.00 72.70 314 ARG A N 1
ATOM 2537 C CA . ARG A 1 313 ? 11.208 47.867 31.689 1.00 76.35 314 ARG A CA 1
ATOM 2538 C C . ARG A 1 313 ? 11.238 47.613 30.185 1.00 65.26 314 ARG A C 1
ATOM 2539 O O . ARG A 1 313 ? 10.225 47.187 29.678 1.00 62.46 314 ARG A O 1
#